Protein AF-A0A7W1IYV8-F1 (afdb_monomer_lite)

Structure (mmCIF, N/CA/C/O backbone):
data_AF-A0A7W1IYV8-F1
#
_entry.id   AF-A0A7W1IYV8-F1
#
loop_
_atom_site.group_PDB
_atom_site.id
_atom_site.type_symbol
_atom_site.label_atom_id
_atom_site.label_alt_id
_atom_site.label_comp_id
_atom_site.label_asym_id
_atom_site.label_entity_id
_atom_site.label_seq_id
_atom_site.pdbx_PDB_ins_code
_atom_site.Cartn_x
_atom_site.Cartn_y
_atom_site.Cartn_z
_atom_site.occupancy
_atom_site.B_iso_or_equiv
_atom_site.auth_seq_id
_atom_site.auth_comp_id
_atom_site.auth_asym_id
_atom_site.auth_atom_id
_atom_site.pdbx_PDB_model_num
ATOM 1 N N . MET A 1 1 ? 14.422 70.870 -6.824 1.00 34.97 1 MET A N 1
ATOM 2 C CA . MET A 1 1 ? 13.169 70.764 -7.605 1.00 34.97 1 MET A CA 1
ATOM 3 C C . MET A 1 1 ? 13.379 69.702 -8.668 1.00 34.97 1 MET A C 1
ATOM 5 O O . MET A 1 1 ? 14.157 69.933 -9.579 1.00 34.97 1 MET A O 1
ATOM 9 N N . ILE A 1 2 ? 12.786 68.520 -8.496 1.00 43.59 2 ILE A N 1
ATOM 10 C CA . ILE A 1 2 ? 12.921 67.397 -9.433 1.00 43.59 2 ILE A CA 1
ATOM 11 C C . ILE A 1 2 ? 11.630 67.345 -10.253 1.00 43.59 2 ILE A C 1
ATOM 13 O O . ILE A 1 2 ? 10.562 67.095 -9.702 1.00 43.59 2 ILE A O 1
ATOM 17 N N . GLN A 1 3 ? 11.729 67.640 -11.549 1.00 40.22 3 GLN A N 1
ATOM 18 C CA . GLN A 1 3 ? 10.660 67.436 -12.525 1.00 40.22 3 GLN A CA 1
ATOM 19 C C . GLN A 1 3 ? 10.792 66.015 -13.085 1.00 40.22 3 GLN A C 1
ATOM 21 O O . GLN A 1 3 ? 11.802 65.690 -13.703 1.00 40.22 3 GLN A O 1
ATOM 26 N N . LEU A 1 4 ? 9.787 65.171 -12.844 1.00 44.91 4 LEU A N 1
ATOM 27 C CA . LEU A 1 4 ? 9.633 63.863 -13.484 1.00 44.91 4 LEU A CA 1
ATOM 28 C C . LEU A 1 4 ? 8.794 64.042 -14.755 1.00 44.91 4 LEU A C 1
ATOM 30 O O . LEU A 1 4 ? 7.628 64.430 -14.646 1.00 44.91 4 LEU A O 1
ATOM 34 N N . PRO A 1 5 ? 9.343 63.781 -15.950 1.00 52.81 5 PRO A N 1
ATOM 35 C CA . PRO A 1 5 ? 8.587 63.840 -17.184 1.00 52.81 5 PRO A CA 1
ATOM 36 C C . PRO A 1 5 ? 8.095 62.436 -17.589 1.00 52.81 5 PRO A C 1
ATOM 38 O O . PRO A 1 5 ? 8.642 61.421 -17.162 1.00 52.81 5 PRO A O 1
ATOM 41 N N . TRP A 1 6 ? 7.088 62.411 -18.467 1.00 45.47 6 TRP A N 1
ATOM 42 C CA . TRP A 1 6 ? 6.641 61.256 -19.269 1.00 45.47 6 TRP A CA 1
ATOM 43 C C . TRP A 1 6 ? 5.595 60.305 -18.650 1.00 45.47 6 TRP A C 1
ATOM 45 O O . TRP A 1 6 ? 5.771 59.093 -18.587 1.00 45.47 6 TRP A O 1
ATOM 55 N N . TRP A 1 7 ? 4.409 60.845 -18.345 1.00 47.50 7 TRP A N 1
ATOM 56 C CA . TRP A 1 7 ? 3.139 60.107 -18.452 1.00 47.50 7 TRP A CA 1
ATOM 57 C C . TRP A 1 7 ? 2.668 60.099 -19.918 1.00 47.50 7 TRP A C 1
ATOM 59 O O . TRP A 1 7 ? 1.746 60.814 -20.297 1.00 47.50 7 TRP A O 1
ATOM 69 N N . HIS A 1 8 ? 3.300 59.297 -20.773 1.00 47.62 8 HIS A N 1
ATOM 70 C CA . HIS A 1 8 ? 2.772 59.006 -22.109 1.00 47.62 8 HIS A CA 1
ATOM 71 C C . HIS A 1 8 ? 3.002 57.537 -22.441 1.00 47.62 8 HIS A C 1
ATOM 73 O O . HIS A 1 8 ? 4.055 57.149 -22.933 1.00 47.62 8 HIS A O 1
ATOM 79 N N . GLY A 1 9 ? 1.997 56.709 -22.154 1.00 45.91 9 GLY A N 1
ATOM 80 C CA . GLY A 1 9 ? 2.083 55.285 -22.462 1.00 45.91 9 GLY A CA 1
ATOM 81 C C . GLY A 1 9 ? 0.843 54.444 -22.182 1.00 45.91 9 GLY A C 1
ATOM 82 O O . GLY A 1 9 ? 0.958 53.230 -22.192 1.00 45.91 9 GLY A O 1
ATOM 83 N N . ILE A 1 10 ? -0.345 55.021 -21.960 1.00 46.06 10 ILE A N 1
ATOM 84 C CA . ILE A 1 10 ? -1.597 54.238 -21.915 1.00 46.06 10 ILE A CA 1
ATOM 85 C C . ILE A 1 10 ? -2.344 54.455 -23.232 1.00 46.06 10 ILE A C 1
ATOM 87 O O . ILE A 1 10 ? -3.447 54.989 -23.294 1.00 46.06 10 ILE A O 1
ATOM 91 N N . SER A 1 11 ? -1.683 54.095 -24.330 1.00 42.84 11 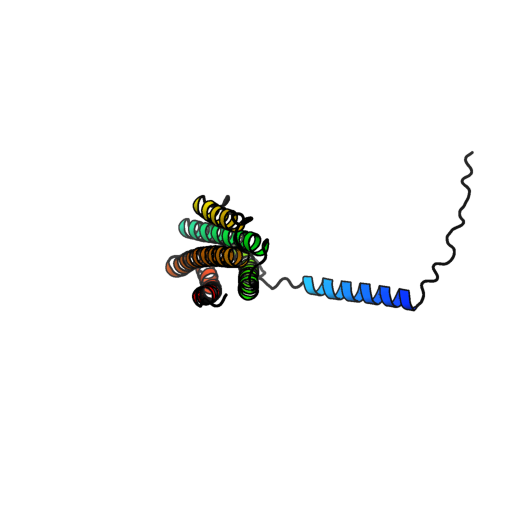SER A N 1
ATOM 92 C CA . SER A 1 11 ? -2.296 54.066 -25.653 1.00 42.84 11 SER A CA 1
ATOM 93 C C . SER A 1 11 ? -2.631 52.625 -26.018 1.00 42.84 11 SER A C 1
ATOM 95 O O . SER A 1 11 ? -1.786 51.872 -26.480 1.00 42.84 11 SER A O 1
ATOM 97 N N . ARG A 1 12 ? -3.917 52.298 -25.859 1.00 50.25 12 ARG A N 1
ATOM 98 C CA . ARG A 1 12 ? -4.666 51.354 -26.703 1.00 50.25 12 ARG A CA 1
ATOM 99 C C . ARG A 1 12 ? -4.159 49.907 -26.722 1.00 50.25 12 ARG A C 1
ATOM 101 O O . ARG A 1 12 ? -3.767 49.387 -27.763 1.00 50.25 12 ARG A O 1
ATOM 108 N N . LEU A 1 13 ? -4.392 49.190 -25.626 1.00 45.31 13 LEU A N 1
ATOM 109 C CA . LEU A 1 13 ? -4.706 47.762 -25.718 1.00 45.31 13 LEU A CA 1
ATOM 110 C C . LEU A 1 13 ? -6.078 47.619 -26.401 1.00 45.31 13 LEU A C 1
ATOM 112 O O . LEU A 1 13 ? -7.118 47.549 -25.751 1.00 45.31 13 LEU A O 1
ATOM 116 N N . ARG A 1 14 ? -6.098 47.617 -27.741 1.00 53.56 14 ARG A N 1
ATOM 117 C CA . ARG A 1 14 ? -7.225 47.065 -28.507 1.00 53.56 14 ARG A CA 1
ATOM 118 C C . ARG A 1 14 ? -7.176 45.552 -28.335 1.00 53.56 14 ARG A C 1
ATOM 120 O O . ARG A 1 14 ? -6.701 44.836 -29.210 1.00 53.56 14 ARG A O 1
ATOM 127 N N . VAL A 1 15 ? -7.636 45.076 -27.183 1.00 49.50 15 VAL A N 1
ATOM 128 C CA . VAL A 1 15 ? -7.936 43.658 -27.016 1.00 49.50 15 VAL A CA 1
ATOM 129 C C . VAL A 1 15 ? -9.070 43.368 -27.989 1.00 49.50 15 VAL A C 1
ATOM 131 O O . VAL A 1 15 ? -10.163 43.923 -27.877 1.00 49.50 15 VAL A O 1
ATOM 134 N N . SER A 1 16 ? -8.778 42.574 -29.016 1.00 61.50 16 SER A N 1
ATOM 135 C CA . SER A 1 16 ? -9.797 42.127 -29.961 1.00 61.50 16 SER A CA 1
ATOM 136 C C . SER A 1 16 ? -10.905 41.424 -29.176 1.00 61.50 16 SER A C 1
ATOM 138 O O . SER A 1 16 ? -10.606 40.654 -28.264 1.00 61.50 16 SER A O 1
ATOM 140 N N . LEU A 1 17 ? -12.176 41.642 -29.529 1.00 61.97 17 LEU A N 1
ATOM 141 C CA . LEU A 1 17 ? -13.316 40.986 -28.869 1.00 61.97 17 LEU A CA 1
ATOM 142 C C . LEU A 1 17 ? -13.122 39.455 -28.798 1.00 61.97 17 LEU A C 1
ATOM 144 O O . LEU A 1 17 ? -13.501 38.812 -27.824 1.00 61.97 17 LEU A O 1
ATOM 148 N N . ARG A 1 18 ? -12.432 38.889 -29.801 1.00 63.09 18 ARG A N 1
ATOM 149 C CA . ARG A 1 18 ? -11.999 37.485 -29.829 1.00 63.09 18 ARG A CA 1
ATOM 150 C C . ARG A 1 18 ? -10.989 37.143 -28.731 1.00 63.09 18 ARG A C 1
ATOM 152 O O . ARG A 1 18 ? -11.138 36.112 -28.096 1.00 63.09 18 ARG A O 1
ATOM 159 N N . GLN A 1 19 ? -9.981 37.978 -28.491 1.00 66.56 19 GLN A N 1
ATOM 160 C CA . GLN A 1 19 ? -8.980 37.755 -27.436 1.00 66.56 19 GLN A CA 1
ATOM 161 C C . GLN A 1 19 ? -9.596 37.862 -26.036 1.00 66.56 19 GLN A C 1
ATOM 163 O O . GLN A 1 19 ? -9.242 37.082 -25.157 1.00 66.56 19 GLN A O 1
ATOM 168 N N . PHE A 1 20 ? -10.561 38.767 -25.845 1.00 67.62 20 PHE A N 1
ATOM 169 C CA . PHE A 1 20 ? -11.305 38.869 -24.589 1.00 67.62 20 PHE A CA 1
ATOM 170 C C . PHE A 1 20 ? -12.199 37.639 -24.361 1.00 67.62 20 PHE A C 1
ATOM 172 O O . PHE A 1 20 ? -12.227 37.092 -23.263 1.00 67.62 20 PHE A O 1
ATOM 179 N N . ALA A 1 21 ? -12.857 37.141 -25.415 1.00 70.38 21 ALA A N 1
ATOM 180 C CA . ALA A 1 21 ? -13.645 35.908 -25.357 1.00 70.38 21 ALA A CA 1
ATOM 181 C C . ALA A 1 21 ? -12.784 34.667 -25.057 1.00 70.38 21 ALA A C 1
ATOM 183 O O . ALA A 1 21 ? -13.190 33.822 -24.263 1.00 70.38 21 ALA A O 1
ATOM 184 N N . TRP A 1 22 ? -11.580 34.574 -25.633 1.00 71.69 22 TRP A N 1
ATOM 185 C CA . TRP A 1 22 ? -10.628 33.503 -25.317 1.00 71.69 22 TRP A CA 1
ATOM 186 C C . TRP A 1 22 ? -10.156 33.553 -23.861 1.00 71.69 22 TRP A C 1
ATOM 188 O O . TRP A 1 22 ? -10.105 32.514 -23.208 1.00 71.69 22 TRP A O 1
ATOM 198 N N . LEU A 1 23 ? -9.877 34.746 -23.326 1.00 71.12 23 LEU A N 1
ATOM 199 C CA . LEU A 1 23 ? -9.529 34.930 -21.913 1.00 71.12 23 LEU A CA 1
ATOM 200 C C . LEU A 1 23 ? -10.680 34.535 -20.981 1.00 71.12 23 LEU A C 1
ATOM 202 O O . LEU A 1 23 ? -10.453 33.820 -20.009 1.00 71.12 23 LEU A O 1
ATOM 206 N N . LEU A 1 24 ? -11.917 34.930 -21.295 1.00 70.56 24 LEU A N 1
ATOM 207 C CA . LEU A 1 24 ? -13.091 34.549 -20.507 1.00 70.56 24 LEU A CA 1
ATOM 208 C C . LEU A 1 24 ? -13.372 33.042 -20.563 1.00 70.56 24 LEU A C 1
ATOM 210 O O . LEU A 1 24 ? -13.693 32.459 -19.531 1.00 70.56 24 LEU A O 1
ATOM 214 N N . MET A 1 25 ? -13.206 32.393 -21.721 1.00 68.25 25 MET A N 1
ATOM 215 C CA . MET A 1 25 ? -13.314 30.933 -21.813 1.00 68.25 25 MET A CA 1
ATOM 216 C C . MET A 1 25 ? -12.209 30.227 -21.024 1.00 68.25 25 MET A C 1
ATOM 218 O O . MET A 1 25 ? -12.502 29.272 -20.312 1.00 68.25 25 MET A O 1
ATOM 222 N N . ALA A 1 26 ? -10.962 30.703 -21.086 1.00 68.12 26 ALA A N 1
ATOM 223 C CA . ALA A 1 26 ? -9.858 30.117 -20.327 1.00 68.12 26 ALA A CA 1
ATOM 224 C C . ALA A 1 26 ? -10.069 30.249 -18.808 1.00 68.12 26 ALA A C 1
ATOM 226 O O . ALA A 1 26 ? -9.872 29.282 -18.074 1.00 68.12 26 ALA A O 1
ATOM 227 N N . VAL A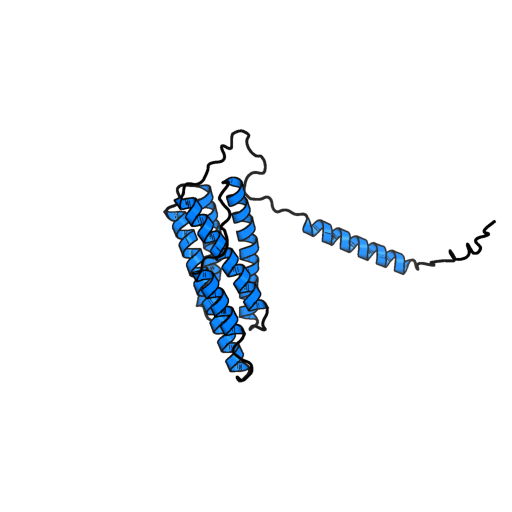 1 27 ? -10.535 31.412 -18.337 1.00 70.38 27 VAL A N 1
ATOM 228 C CA . VAL A 1 27 ? -10.887 31.622 -16.924 1.00 70.38 27 VAL A CA 1
ATOM 229 C C . VAL A 1 27 ? -12.103 30.779 -16.534 1.00 70.38 27 VAL A C 1
ATOM 231 O O . VAL A 1 27 ? -12.091 30.165 -15.473 1.00 70.38 27 VAL A O 1
ATOM 234 N N . GLY A 1 28 ? -13.117 30.670 -17.397 1.00 63.19 28 GLY A N 1
ATOM 235 C CA . GLY A 1 28 ? -14.285 29.816 -17.165 1.00 63.19 28 GLY A CA 1
ATOM 236 C C . GLY A 1 28 ? -13.916 28.337 -17.022 1.00 63.19 28 GLY A C 1
ATOM 237 O O . GLY A 1 28 ? -14.344 27.686 -16.074 1.00 63.19 28 GLY A O 1
ATOM 238 N N . VAL A 1 29 ? -13.048 27.822 -17.898 1.00 61.97 29 VAL A N 1
ATOM 239 C CA . VAL A 1 29 ? -12.533 26.447 -17.811 1.00 61.97 29 VAL A CA 1
ATOM 240 C C . VAL A 1 29 ? -11.673 26.261 -16.559 1.00 61.97 29 VAL A C 1
ATOM 242 O O . VAL A 1 29 ? -11.831 25.259 -15.870 1.00 61.97 29 VAL A O 1
ATOM 245 N N . ALA A 1 30 ? -10.825 27.229 -16.200 1.00 60.09 30 ALA A N 1
ATOM 246 C CA . ALA A 1 30 ? -10.033 27.165 -14.970 1.00 60.09 30 ALA A CA 1
ATOM 247 C C . ALA A 1 30 ? -10.912 27.151 -13.706 1.00 60.09 30 ALA A C 1
ATOM 249 O O . ALA A 1 30 ? -10.643 26.386 -12.782 1.00 60.09 30 ALA A O 1
ATOM 250 N N . VAL A 1 31 ? -11.996 27.935 -13.678 1.00 59.28 31 VAL A N 1
ATOM 251 C CA . VAL A 1 31 ? -12.975 27.937 -12.579 1.00 59.28 31 VAL A CA 1
ATOM 252 C C . VAL A 1 31 ? -13.727 26.604 -12.520 1.00 59.28 31 VAL A C 1
ATOM 254 O O . VAL A 1 31 ? -13.855 26.034 -11.439 1.00 59.28 31 VAL A O 1
ATOM 257 N N . CYS A 1 32 ? -14.138 26.042 -13.661 1.00 56.56 32 CYS A N 1
ATOM 258 C CA . CYS A 1 32 ? -14.761 24.716 -13.706 1.00 56.56 32 CYS A CA 1
ATOM 259 C C . CYS A 1 32 ? -13.806 23.592 -13.265 1.00 56.56 32 CYS A C 1
ATOM 261 O O . CYS A 1 32 ? -14.237 22.661 -12.587 1.00 56.56 32 CYS A O 1
ATOM 263 N N . LEU A 1 33 ? -12.512 23.688 -13.587 1.00 53.69 33 LEU A N 1
ATOM 264 C CA . LEU A 1 33 ? -11.496 22.728 -13.143 1.00 53.69 33 LEU A CA 1
ATOM 265 C C . LEU A 1 33 ? -11.189 22.865 -11.641 1.00 53.69 33 LEU A C 1
ATOM 267 O O . LEU A 1 33 ? -11.035 21.857 -10.957 1.00 53.69 33 LEU A O 1
ATOM 271 N N . LEU A 1 34 ? -11.186 24.084 -11.092 1.00 51.97 34 LEU A N 1
ATOM 272 C CA . LEU A 1 34 ? -10.998 24.322 -9.654 1.00 51.97 34 LEU A CA 1
ATOM 273 C C . LEU A 1 34 ? -12.203 23.867 -8.818 1.00 51.97 34 LEU A C 1
ATOM 275 O O . LEU A 1 34 ? -12.018 23.312 -7.735 1.00 51.97 34 LEU A O 1
ATOM 279 N N . SER A 1 35 ? -13.433 24.017 -9.324 1.00 49.81 35 SER A N 1
ATOM 280 C CA . SER A 1 35 ? -14.637 23.487 -8.663 1.00 49.81 35 SER A CA 1
ATOM 281 C C . SER A 1 35 ? -14.717 21.951 -8.676 1.00 49.81 35 SER A C 1
ATOM 283 O O . SER A 1 35 ? -15.408 21.373 -7.838 1.00 49.81 35 SER A O 1
ATOM 285 N N . GLY A 1 36 ? -13.977 21.277 -9.567 1.00 41.12 36 GLY A N 1
ATOM 286 C CA . GLY A 1 36 ? -13.833 19.815 -9.596 1.00 41.12 36 GLY A CA 1
ATOM 287 C C . GLY A 1 36 ? -12.859 19.246 -8.554 1.00 41.12 36 GLY A C 1
ATOM 288 O O . GLY A 1 36 ? -12.996 18.090 -8.163 1.00 41.12 36 GLY A O 1
ATOM 289 N N . CYS A 1 37 ? -11.930 20.057 -8.035 1.00 49.62 37 CYS A N 1
ATOM 290 C CA . CYS A 1 37 ? -10.941 19.640 -7.027 1.00 49.62 37 CYS A CA 1
ATOM 291 C C . CYS A 1 37 ? -11.419 19.809 -5.569 1.00 49.62 37 CYS A C 1
ATOM 293 O O . CYS A 1 37 ? -10.686 19.486 -4.636 1.00 49.62 37 CYS A O 1
ATOM 295 N N . GLY A 1 38 ? -12.637 20.319 -5.354 1.00 38.84 38 GLY A N 1
ATOM 296 C CA . GLY A 1 38 ? -13.165 20.658 -4.027 1.00 38.84 38 GLY A CA 1
ATOM 297 C C . GLY A 1 38 ? -14.082 19.616 -3.383 1.00 38.84 38 GLY A C 1
ATOM 298 O O . GLY A 1 38 ? -14.476 19.795 -2.231 1.00 38.84 38 GLY A O 1
ATOM 299 N N . ARG A 1 39 ? -14.436 18.521 -4.072 1.00 41.31 39 ARG A N 1
ATOM 300 C CA . ARG A 1 39 ? -15.177 17.424 -3.433 1.00 41.31 39 ARG A CA 1
ATOM 301 C C . ARG A 1 39 ? -14.216 16.621 -2.561 1.00 41.31 39 ARG A C 1
ATOM 303 O O . ARG A 1 39 ? -13.697 15.582 -2.959 1.00 41.31 39 ARG A O 1
ATOM 310 N N . ARG A 1 40 ? -14.007 17.095 -1.328 1.00 44.38 40 ARG A N 1
ATOM 311 C CA . ARG A 1 40 ? -13.695 16.192 -0.219 1.00 44.38 40 ARG A CA 1
ATOM 312 C C . ARG A 1 40 ? -14.818 15.163 -0.199 1.00 44.38 40 ARG A C 1
ATOM 314 O O . ARG A 1 40 ? -15.957 15.488 0.121 1.00 44.38 40 ARG A O 1
ATOM 321 N N . HIS A 1 41 ? -14.518 13.949 -0.646 1.00 43.97 41 HIS A N 1
ATOM 322 C CA . HIS A 1 41 ? -15.377 12.815 -0.356 1.00 43.97 41 HIS A CA 1
ATOM 323 C C . HIS A 1 41 ? -15.530 12.772 1.158 1.00 43.97 41 HIS A C 1
ATOM 325 O O . HIS A 1 41 ? -14.518 12.746 1.860 1.00 43.97 41 HIS A O 1
ATOM 331 N N . ALA A 1 42 ? -16.777 12.841 1.625 1.00 39.53 42 ALA A N 1
ATOM 332 C CA . ALA A 1 42 ? -17.101 12.656 3.025 1.00 39.53 42 ALA A CA 1
ATOM 333 C C . ALA A 1 42 ? -16.373 11.396 3.491 1.00 39.53 42 ALA A C 1
ATOM 335 O O . ALA A 1 42 ? -16.548 10.316 2.914 1.00 39.53 42 ALA A O 1
ATOM 336 N N . THR A 1 43 ? -15.486 11.554 4.467 1.00 47.16 43 THR A N 1
ATOM 337 C CA . THR A 1 43 ? -14.921 10.402 5.152 1.00 47.16 43 THR A CA 1
ATOM 338 C C . THR A 1 43 ? -16.098 9.578 5.676 1.00 47.16 43 THR A C 1
ATOM 340 O O . THR A 1 43 ? -17.057 10.164 6.174 1.00 47.16 43 THR A O 1
ATOM 343 N N . PRO A 1 44 ? -16.078 8.238 5.587 1.00 53.69 44 PRO A N 1
ATOM 344 C CA . PRO A 1 44 ? -17.190 7.415 6.072 1.00 53.69 44 PRO A CA 1
ATOM 345 C C . PRO A 1 44 ? -17.362 7.480 7.602 1.00 53.69 44 PRO A C 1
ATOM 347 O O . PRO A 1 44 ? -18.289 6.887 8.146 1.00 53.69 44 PRO A O 1
ATOM 350 N N . PHE A 1 45 ? -16.466 8.186 8.293 1.00 52.34 45 PHE A N 1
ATOM 351 C CA . PHE A 1 45 ? -16.544 8.514 9.708 1.00 52.34 45 PHE A CA 1
ATOM 352 C C . PHE A 1 45 ? -17.343 9.816 9.873 1.00 52.34 45 PHE A C 1
ATOM 354 O O . PHE A 1 45 ? -17.068 10.796 9.180 1.00 52.34 45 PHE A O 1
ATOM 361 N N . ALA A 1 46 ? -18.353 9.807 10.747 1.00 45.34 46 ALA A N 1
ATOM 362 C CA . ALA A 1 46 ? -19.309 10.903 10.912 1.00 45.34 46 ALA A CA 1
ATOM 363 C C . ALA A 1 46 ? -18.625 12.266 11.169 1.00 45.34 46 ALA A C 1
ATOM 365 O O . ALA A 1 46 ? -17.761 12.384 12.031 1.00 45.34 46 ALA A O 1
ATOM 366 N N . GLU A 1 47 ? -19.054 13.303 10.439 1.00 49.69 47 GLU A N 1
ATOM 367 C CA . GLU A 1 47 ? -18.493 14.671 10.454 1.00 49.69 47 GLU A CA 1
ATOM 368 C C . GLU A 1 47 ? -18.832 15.503 11.709 1.00 49.69 47 GLU A C 1
ATOM 370 O O . GLU A 1 47 ? -18.396 16.646 11.831 1.00 49.69 47 GLU A O 1
ATOM 375 N N . GLN A 1 48 ? -19.580 14.955 12.666 1.00 40.19 48 GLN A N 1
ATOM 376 C CA . GLN A 1 48 ? -19.799 15.595 13.961 1.00 40.19 48 GLN A CA 1
ATOM 377 C C . GLN A 1 48 ? -19.076 14.793 15.042 1.00 40.19 48 GLN A C 1
ATOM 379 O O . GLN A 1 48 ? -19.468 13.649 15.290 1.00 40.19 48 GLN A O 1
ATOM 384 N N . PRO A 1 49 ? -18.055 15.359 15.718 1.00 42.88 49 PRO A N 1
ATOM 385 C CA . PRO A 1 49 ? -17.574 14.768 16.950 1.00 42.88 49 PRO A CA 1
ATOM 386 C C . PRO A 1 49 ? -18.726 14.863 17.951 1.00 42.88 49 PRO A C 1
ATOM 388 O O . PRO A 1 49 ? -19.029 15.936 18.472 1.00 42.88 49 PRO A O 1
ATOM 391 N N . SER A 1 50 ? -19.424 13.745 18.160 1.00 40.28 50 SER A N 1
ATOM 392 C CA . SER A 1 50 ? -20.327 13.598 19.294 1.00 40.28 50 SER A CA 1
ATOM 393 C C . SER A 1 50 ? -19.562 14.027 20.552 1.00 40.28 50 SER A C 1
ATOM 395 O O . SER A 1 50 ? -18.440 13.549 20.745 1.00 40.28 50 SER A O 1
ATOM 397 N N . PRO A 1 51 ? -20.113 14.910 21.404 1.00 44.09 51 PRO A N 1
ATOM 398 C CA . PRO A 1 51 ? -19.451 15.345 22.636 1.00 44.09 51 PRO A CA 1
ATOM 399 C C . PRO A 1 51 ? -19.177 14.193 23.625 1.00 44.09 51 PRO A C 1
ATOM 401 O O . PRO A 1 51 ? -18.456 14.398 24.594 1.00 44.09 51 PRO A O 1
ATOM 404 N N . ASP A 1 52 ? -19.685 12.988 23.335 1.00 44.00 52 ASP A N 1
ATOM 405 C CA . ASP A 1 52 ? -19.444 11.729 24.052 1.00 44.00 52 ASP A CA 1
ATOM 406 C C . ASP A 1 52 ? -18.431 10.782 23.371 1.00 44.00 52 ASP A C 1
ATOM 408 O O . ASP A 1 52 ? -18.282 9.631 23.786 1.00 44.00 52 ASP A O 1
ATOM 412 N N . LEU A 1 53 ? -17.705 11.218 22.331 1.00 46.31 53 LEU A N 1
ATOM 413 C CA . LEU A 1 53 ? -16.557 10.466 21.809 1.00 46.31 53 LEU A CA 1
ATOM 414 C C . LEU A 1 53 ? -15.416 10.533 22.829 1.00 46.31 53 LEU A C 1
ATOM 416 O O . LEU A 1 53 ? -14.469 11.308 22.699 1.00 46.31 53 LEU A O 1
ATOM 420 N N . ALA A 1 54 ? -15.497 9.678 23.846 1.00 47.41 54 ALA A N 1
ATOM 421 C CA . ALA A 1 54 ? -14.313 9.194 24.523 1.00 47.41 54 ALA A CA 1
ATOM 422 C C . ALA A 1 54 ? -13.370 8.693 23.424 1.00 47.41 54 ALA A C 1
ATOM 424 O O . ALA A 1 54 ? -13.661 7.701 22.753 1.00 47.41 54 ALA A O 1
ATOM 425 N N . VAL A 1 55 ? -12.286 9.433 23.186 1.00 53.59 55 VAL A N 1
ATOM 426 C CA . VAL A 1 55 ? -11.171 8.993 22.349 1.00 53.59 55 VAL A CA 1
ATOM 427 C C . VAL A 1 55 ? -10.720 7.668 22.945 1.00 53.59 55 VAL A C 1
ATOM 429 O O . VAL A 1 55 ? -10.071 7.626 23.989 1.00 53.59 55 VAL A O 1
ATOM 432 N N . THR A 1 56 ? -11.168 6.573 22.339 1.00 58.66 56 THR A N 1
ATOM 433 C CA . THR A 1 56 ? -10.816 5.229 22.773 1.00 58.66 56 THR A CA 1
ATOM 434 C C . THR A 1 56 ? -9.408 5.002 22.270 1.00 58.66 56 THR A C 1
ATOM 436 O O . THR A 1 56 ? -9.168 4.827 21.078 1.00 58.66 56 THR A O 1
ATOM 439 N N . THR A 1 57 ? -8.452 5.117 23.185 1.00 69.81 57 THR A N 1
ATOM 440 C CA . THR A 1 57 ? -7.068 4.760 22.905 1.00 69.81 57 THR A CA 1
ATOM 441 C C . THR A 1 57 ? -7.024 3.286 22.534 1.00 69.81 57 THR A C 1
ATOM 443 O O . THR A 1 57 ? -7.531 2.452 23.288 1.00 69.81 57 THR A O 1
ATOM 446 N N . LEU A 1 58 ? -6.425 2.981 21.386 1.00 81.19 58 LEU A N 1
ATOM 447 C CA . LEU A 1 58 ? -6.171 1.606 20.964 1.00 81.19 58 LEU A CA 1
ATOM 448 C C . LEU A 1 58 ? -5.351 0.863 22.017 1.00 81.19 58 LEU A C 1
ATOM 450 O O . LEU A 1 58 ? -4.494 1.448 22.688 1.00 81.19 58 LEU A O 1
ATOM 454 N N . ASP A 1 59 ? -5.581 -0.443 22.123 1.00 87.06 59 ASP A N 1
ATOM 455 C CA . ASP A 1 59 ? -4.682 -1.298 22.881 1.00 87.06 59 ASP A CA 1
ATOM 456 C C . ASP A 1 59 ? -3.323 -1.446 22.166 1.00 87.06 59 ASP A C 1
ATOM 458 O O . ASP A 1 59 ? -3.145 -1.093 20.996 1.00 87.06 59 ASP A O 1
ATOM 462 N N . ALA A 1 60 ? -2.319 -1.954 22.882 1.00 84.75 60 ALA A N 1
ATOM 463 C CA . ALA A 1 60 ? -0.963 -2.070 22.349 1.00 84.75 60 ALA A CA 1
ATOM 464 C C . ALA A 1 60 ? -0.868 -2.974 21.099 1.00 84.75 60 ALA A C 1
ATOM 466 O O . ALA A 1 60 ? 0.003 -2.764 20.247 1.00 84.75 60 ALA A O 1
ATOM 467 N N . GLN A 1 61 ? -1.748 -3.971 20.974 1.00 87.75 61 GLN A N 1
ATOM 468 C CA . GLN A 1 61 ? -1.760 -4.899 19.844 1.00 87.75 61 GLN A CA 1
ATOM 469 C C . GLN A 1 61 ? -2.332 -4.226 18.592 1.00 87.75 61 GLN A C 1
ATOM 471 O O . GLN A 1 61 ? -1.743 -4.325 17.511 1.00 87.75 61 GLN A O 1
ATOM 476 N N . ASP A 1 62 ? -3.425 -3.485 18.742 1.00 88.19 62 ASP A N 1
ATOM 477 C CA . ASP A 1 62 ? -4.039 -2.709 17.671 1.00 88.19 62 ASP A CA 1
ATOM 478 C C . ASP A 1 62 ? -3.112 -1.583 17.205 1.00 88.19 62 ASP A C 1
ATOM 480 O O . ASP A 1 62 ? -2.932 -1.395 16.000 1.00 88.19 62 ASP A O 1
ATOM 484 N N . ILE A 1 63 ? -2.417 -0.908 18.130 1.00 88.25 63 ILE A N 1
ATOM 485 C CA . ILE A 1 63 ? -1.369 0.070 17.792 1.00 88.25 63 ILE A CA 1
ATOM 486 C C . ILE A 1 63 ? -0.278 -0.578 16.934 1.00 88.25 63 ILE A C 1
ATOM 488 O O . ILE A 1 63 ? 0.090 -0.038 15.892 1.00 88.25 63 ILE A O 1
ATOM 492 N N . THR A 1 64 ? 0.225 -1.746 17.341 1.00 88.44 64 THR A N 1
ATOM 493 C CA . THR A 1 64 ? 1.280 -2.463 16.605 1.00 88.44 64 THR A CA 1
ATOM 494 C C . THR A 1 64 ? 0.811 -2.871 15.208 1.00 88.44 64 THR A C 1
ATOM 496 O O . THR A 1 64 ? 1.554 -2.749 14.227 1.00 88.44 64 THR A O 1
ATOM 499 N N . THR A 1 65 ? -0.439 -3.318 15.098 1.00 90.12 65 THR A N 1
ATOM 500 C CA . THR A 1 65 ? -1.052 -3.715 13.829 1.00 90.12 65 THR A CA 1
ATOM 501 C C . THR A 1 65 ? -1.199 -2.518 12.894 1.00 90.12 65 THR A C 1
ATOM 503 O O . THR A 1 65 ? -0.754 -2.572 11.747 1.00 90.12 65 THR A O 1
ATOM 506 N N . ILE A 1 66 ? -1.751 -1.407 13.386 1.00 90.75 66 ILE A N 1
ATOM 507 C CA . ILE A 1 66 ? -1.906 -0.171 12.613 1.00 90.75 66 ILE A CA 1
ATOM 508 C C . ILE A 1 66 ? -0.547 0.399 12.204 1.00 90.75 66 ILE A C 1
ATOM 510 O O . ILE A 1 66 ? -0.369 0.737 11.035 1.00 90.75 66 ILE A O 1
ATOM 514 N N . ALA A 1 67 ? 0.438 0.426 13.104 1.00 90.12 67 ALA A N 1
ATOM 515 C CA . ALA A 1 67 ? 1.797 0.853 12.782 1.00 90.12 67 ALA A CA 1
ATOM 516 C C . ALA A 1 67 ? 2.410 0.001 11.657 1.00 90.12 67 ALA A C 1
ATOM 518 O O . ALA A 1 67 ? 2.961 0.547 10.701 1.00 90.12 67 ALA A O 1
ATOM 519 N N . SER A 1 68 ? 2.241 -1.323 11.712 1.00 91.12 68 SER A N 1
ATOM 520 C CA . SER A 1 68 ? 2.722 -2.235 10.664 1.00 91.12 68 SER A CA 1
ATOM 521 C C . SER A 1 68 ? 2.044 -1.960 9.318 1.00 91.12 68 SER A C 1
ATOM 523 O O . SER A 1 68 ? 2.709 -1.900 8.282 1.00 91.12 68 SER A O 1
ATOM 525 N N . VAL A 1 69 ? 0.727 -1.720 9.318 1.00 92.88 69 VAL A N 1
ATOM 526 C CA . VAL A 1 69 ? -0.021 -1.358 8.105 1.00 92.88 69 VAL A CA 1
ATOM 527 C C . VAL A 1 69 ? 0.456 -0.020 7.533 1.00 92.88 69 VAL A C 1
ATOM 529 O O . VAL A 1 69 ? 0.673 0.056 6.324 1.00 92.88 69 VAL A O 1
ATOM 532 N N . ILE A 1 70 ? 0.669 1.007 8.367 1.00 91.62 70 ILE A N 1
ATOM 533 C CA . ILE A 1 70 ? 1.212 2.314 7.946 1.00 91.62 70 ILE A CA 1
ATOM 534 C C . ILE A 1 70 ? 2.554 2.121 7.236 1.00 91.62 70 ILE A C 1
ATOM 536 O O . ILE A 1 70 ? 2.748 2.600 6.117 1.00 91.62 70 ILE A O 1
ATOM 540 N N . GLN A 1 71 ? 3.469 1.385 7.863 1.00 92.38 71 GLN A N 1
ATOM 541 C CA . GLN A 1 71 ? 4.804 1.163 7.322 1.00 92.38 71 GLN A CA 1
ATOM 542 C C . GLN A 1 71 ? 4.783 0.402 5.987 1.00 92.38 71 GLN A C 1
ATOM 544 O O . GLN A 1 71 ? 5.491 0.764 5.042 1.00 92.38 71 GLN A O 1
ATOM 549 N N . ILE A 1 72 ? 3.938 -0.626 5.859 1.00 94.25 72 ILE A N 1
ATOM 550 C CA . ILE A 1 72 ? 3.815 -1.376 4.603 1.00 94.25 72 ILE A CA 1
ATOM 551 C C . ILE A 1 72 ? 3.172 -0.520 3.511 1.00 94.25 72 ILE A C 1
ATOM 553 O O . ILE A 1 72 ? 3.628 -0.569 2.371 1.00 94.25 72 ILE A O 1
ATOM 557 N N . GLN A 1 73 ? 2.168 0.303 3.823 1.00 93.44 73 GLN A N 1
ATOM 558 C CA . GLN A 1 73 ? 1.597 1.230 2.840 1.00 93.44 73 GLN A CA 1
ATOM 559 C C . GLN A 1 73 ? 2.634 2.239 2.346 1.00 93.44 73 GLN A C 1
ATOM 561 O O . GLN A 1 73 ? 2.763 2.427 1.138 1.00 93.44 73 GLN A O 1
ATOM 566 N N . ALA A 1 74 ? 3.432 2.818 3.248 1.00 92.56 74 ALA A N 1
ATOM 567 C CA . ALA A 1 74 ? 4.540 3.696 2.875 1.00 92.56 74 ALA A CA 1
ATOM 568 C C . ALA A 1 74 ? 5.556 2.976 1.966 1.00 92.56 74 ALA A C 1
ATOM 570 O O . ALA A 1 74 ? 6.008 3.532 0.963 1.00 92.56 74 ALA A O 1
ATOM 571 N N . THR A 1 75 ? 5.846 1.707 2.264 1.00 95.94 75 THR A N 1
ATOM 572 C CA . THR A 1 75 ? 6.717 0.852 1.445 1.00 95.94 75 THR A CA 1
ATOM 573 C C . THR A 1 75 ? 6.138 0.614 0.050 1.00 95.94 75 THR A C 1
ATOM 575 O O . THR A 1 75 ? 6.855 0.739 -0.940 1.00 95.94 75 THR A O 1
ATOM 578 N N . ILE A 1 76 ? 4.841 0.306 -0.060 1.00 96.88 76 ILE A N 1
ATOM 579 C CA . ILE A 1 76 ? 4.185 0.088 -1.356 1.00 96.88 76 ILE A CA 1
ATOM 580 C C . ILE A 1 76 ? 4.187 1.378 -2.175 1.00 96.88 76 ILE A C 1
ATOM 582 O O . ILE A 1 76 ? 4.573 1.337 -3.339 1.00 96.88 76 ILE A O 1
ATOM 586 N N . THR A 1 77 ? 3.821 2.512 -1.572 1.00 95.81 77 THR A N 1
ATOM 587 C CA . THR A 1 77 ? 3.824 3.823 -2.238 1.00 95.81 77 THR A CA 1
ATOM 588 C C . THR A 1 77 ? 5.204 4.149 -2.798 1.00 95.81 77 THR A C 1
ATOM 590 O O . THR A 1 77 ? 5.337 4.432 -3.988 1.00 95.81 77 THR A O 1
ATOM 593 N N . ARG A 1 78 ? 6.260 4.008 -1.985 1.00 96.56 78 ARG A N 1
ATOM 594 C CA . ARG A 1 78 ? 7.628 4.265 -2.449 1.00 96.56 78 ARG A CA 1
ATOM 595 C C . ARG A 1 78 ? 8.079 3.271 -3.522 1.00 96.56 78 ARG A C 1
ATOM 597 O O . ARG A 1 78 ? 8.806 3.642 -4.439 1.00 96.56 78 ARG A O 1
ATOM 604 N N . GLY A 1 79 ? 7.638 2.019 -3.437 1.00 97.56 79 GLY A N 1
ATOM 605 C CA . GLY A 1 79 ? 7.882 1.013 -4.467 1.00 97.56 79 GLY A CA 1
ATOM 606 C C . GLY A 1 79 ? 7.198 1.326 -5.799 1.00 97.56 79 GLY A C 1
ATOM 607 O O . GLY A 1 79 ? 7.816 1.147 -6.849 1.00 97.56 79 GLY A O 1
ATOM 608 N N . CYS A 1 80 ? 5.971 1.856 -5.774 1.00 97.62 80 CYS A N 1
ATOM 609 C CA . CYS A 1 80 ? 5.291 2.346 -6.974 1.00 97.62 80 CYS A CA 1
ATOM 610 C C . CYS A 1 80 ? 6.073 3.493 -7.622 1.00 97.62 80 CYS A C 1
ATOM 612 O O . CYS A 1 80 ? 6.311 3.463 -8.826 1.00 97.62 80 CYS A O 1
ATOM 614 N N . GLU A 1 81 ? 6.526 4.469 -6.829 1.00 96.88 81 GLU A N 1
ATOM 615 C CA . GLU A 1 81 ? 7.336 5.592 -7.321 1.00 96.88 81 GLU A CA 1
ATOM 616 C C . GLU A 1 81 ? 8.634 5.113 -7.986 1.00 96.88 81 GLU A C 1
ATOM 618 O O . GLU A 1 81 ? 8.966 5.557 -9.083 1.00 96.88 81 GLU A O 1
ATOM 623 N N . LEU A 1 82 ? 9.350 4.176 -7.351 1.00 95.56 82 LEU A N 1
ATOM 624 C CA . LEU A 1 82 ? 10.568 3.587 -7.915 1.00 95.56 82 LEU A CA 1
ATOM 625 C C . LEU A 1 82 ? 10.291 2.850 -9.229 1.00 95.56 82 LEU A C 1
ATOM 627 O O . LEU A 1 82 ? 11.054 2.993 -10.182 1.00 95.56 82 LEU A O 1
ATOM 631 N N . SER A 1 83 ? 9.201 2.085 -9.284 1.00 95.69 83 SER A N 1
ATOM 632 C CA . SER A 1 83 ? 8.826 1.301 -10.463 1.00 95.69 83 SER A CA 1
ATOM 633 C C . SER A 1 83 ? 8.441 2.204 -11.639 1.00 95.69 83 SER A C 1
ATOM 635 O O . SER A 1 83 ? 8.916 2.000 -12.752 1.00 95.69 83 SER A O 1
ATOM 637 N N . LEU A 1 84 ? 7.640 3.245 -11.390 1.00 94.75 84 LEU A N 1
ATOM 638 C CA . LEU A 1 84 ? 7.177 4.189 -12.416 1.00 94.75 84 LEU A CA 1
ATOM 639 C C . LEU A 1 84 ? 8.255 5.181 -12.873 1.00 94.75 84 LEU A C 1
ATOM 641 O O . LEU A 1 84 ? 8.087 5.827 -13.905 1.00 94.75 84 LEU A O 1
ATOM 645 N N . ALA A 1 85 ? 9.373 5.298 -12.150 1.00 91.19 85 ALA A N 1
ATOM 646 C CA . ALA A 1 85 ? 10.522 6.096 -12.578 1.00 91.19 85 ALA A CA 1
ATOM 647 C C . ALA A 1 85 ? 11.286 5.476 -13.766 1.00 91.19 85 ALA A C 1
ATOM 649 O O . ALA A 1 85 ? 12.235 6.079 -14.276 1.00 91.19 85 ALA A O 1
ATOM 650 N N . ARG A 1 86 ? 10.906 4.268 -14.202 1.00 85.44 86 ARG A N 1
ATOM 651 C CA . ARG A 1 86 ? 11.497 3.551 -15.334 1.00 85.44 86 ARG A CA 1
ATOM 652 C C . ARG A 1 86 ? 10.429 3.189 -16.372 1.00 85.44 86 ARG A C 1
ATOM 654 O O . ARG A 1 86 ? 9.258 3.052 -16.022 1.00 85.44 86 ARG A O 1
ATOM 661 N N . PRO A 1 87 ? 10.816 3.009 -17.647 1.00 87.38 87 PRO A N 1
ATOM 662 C CA . PRO A 1 87 ? 9.938 2.394 -18.634 1.00 87.38 87 PRO A CA 1
ATOM 663 C C . PRO A 1 87 ? 9.535 0.987 -18.178 1.00 87.38 87 PRO A C 1
ATOM 665 O O . PRO A 1 87 ? 10.390 0.191 -17.794 1.00 87.38 87 PRO A O 1
ATOM 668 N N . LEU A 1 88 ? 8.237 0.697 -18.225 1.00 89.06 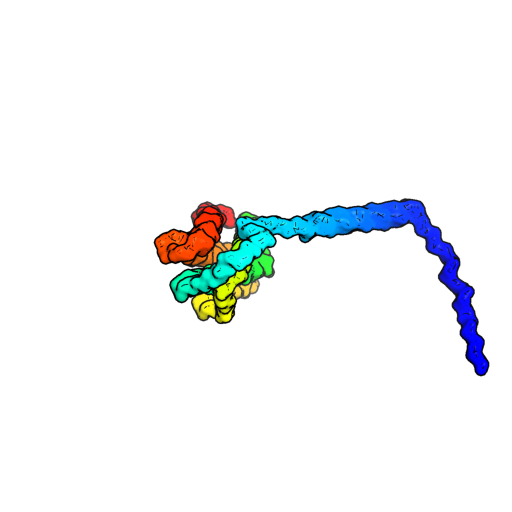88 LEU A N 1
ATOM 669 C CA . LEU A 1 88 ? 7.653 -0.609 -17.924 1.00 89.06 88 LEU A CA 1
ATOM 670 C C . LEU A 1 88 ? 6.773 -1.046 -19.103 1.00 89.06 88 LEU A C 1
ATOM 672 O O . LEU A 1 88 ? 6.216 -0.168 -19.777 1.00 89.06 88 LEU A O 1
ATOM 676 N N . PRO A 1 89 ? 6.577 -2.361 -19.313 1.00 91.06 89 PRO A N 1
ATOM 677 C CA . PRO A 1 89 ? 5.513 -2.863 -20.176 1.00 91.06 89 PRO A CA 1
ATOM 678 C C . PRO A 1 89 ? 4.170 -2.227 -19.811 1.00 91.06 89 PRO A C 1
ATOM 680 O O . PRO A 1 89 ? 3.893 -1.972 -18.635 1.00 91.06 89 PRO A O 1
ATOM 683 N N . GLU A 1 90 ? 3.331 -1.948 -20.809 1.00 92.62 90 GLU A N 1
ATOM 684 C CA . GLU A 1 90 ? 2.107 -1.165 -20.614 1.00 92.62 90 GLU A CA 1
ATOM 685 C C . GLU A 1 90 ? 1.182 -1.771 -19.549 1.00 92.62 90 GLU A C 1
ATOM 687 O O . GLU A 1 90 ? 0.748 -1.056 -18.643 1.00 92.62 90 GLU A O 1
ATOM 692 N N . ASN A 1 91 ? 0.954 -3.085 -19.601 1.00 92.25 91 ASN A N 1
ATOM 693 C CA . ASN A 1 91 ? 0.117 -3.799 -18.635 1.00 92.25 91 ASN A CA 1
ATOM 694 C C . ASN A 1 91 ? 0.651 -3.664 -17.205 1.00 92.25 91 ASN A C 1
ATOM 696 O O . ASN A 1 91 ? -0.111 -3.392 -16.272 1.00 92.25 91 ASN A O 1
ATOM 700 N N . LEU A 1 92 ? 1.970 -3.788 -17.029 1.00 93.94 92 LEU A N 1
ATOM 701 C CA . LEU A 1 92 ? 2.607 -3.640 -15.725 1.00 93.94 92 LEU A CA 1
ATOM 702 C C . LEU A 1 92 ? 2.543 -2.189 -15.236 1.00 93.94 92 LEU A C 1
ATOM 704 O O . LEU A 1 92 ? 2.234 -1.945 -14.071 1.00 93.94 92 LEU A O 1
ATOM 708 N N . ARG A 1 93 ? 2.767 -1.210 -16.118 1.00 95.56 93 ARG A N 1
ATOM 709 C CA . ARG A 1 93 ? 2.629 0.216 -15.794 1.00 95.56 93 ARG A CA 1
ATOM 710 C C . ARG A 1 93 ? 1.213 0.540 -15.310 1.00 95.56 93 ARG A C 1
ATOM 712 O O . ARG A 1 93 ? 1.066 1.211 -14.291 1.00 95.56 93 ARG A O 1
ATOM 719 N N . LEU A 1 94 ? 0.187 0.059 -16.016 1.00 95.06 94 LEU A N 1
ATOM 720 C CA . LEU A 1 94 ? -1.219 0.241 -15.639 1.00 95.06 94 LEU A CA 1
ATOM 721 C C . LEU A 1 94 ? -1.536 -0.427 -14.297 1.00 95.06 94 LEU A C 1
ATOM 723 O O . LEU A 1 94 ? -2.244 0.151 -13.474 1.00 95.06 94 LEU A O 1
ATOM 727 N N . LEU A 1 95 ? -0.982 -1.614 -14.037 1.00 95.12 95 LEU A N 1
ATOM 728 C CA . LEU A 1 95 ? -1.118 -2.267 -12.738 1.00 95.12 95 LEU A CA 1
ATOM 729 C C . LEU A 1 95 ? -0.472 -1.445 -11.615 1.00 95.12 95 LEU A C 1
ATOM 731 O O . LEU A 1 95 ? -1.109 -1.221 -10.592 1.00 95.12 95 LEU A O 1
ATOM 735 N N . VAL A 1 96 ? 0.760 -0.960 -11.787 1.00 96.94 96 VAL A N 1
ATOM 736 C CA . VAL A 1 96 ? 1.444 -0.146 -10.764 1.00 96.94 96 VAL A CA 1
ATOM 737 C C . VAL A 1 96 ? 0.711 1.182 -10.513 1.00 96.94 96 VAL A C 1
ATOM 739 O O . VAL A 1 96 ? 0.652 1.655 -9.374 1.00 96.94 96 VAL A O 1
ATOM 742 N N . GLN A 1 97 ? 0.093 1.76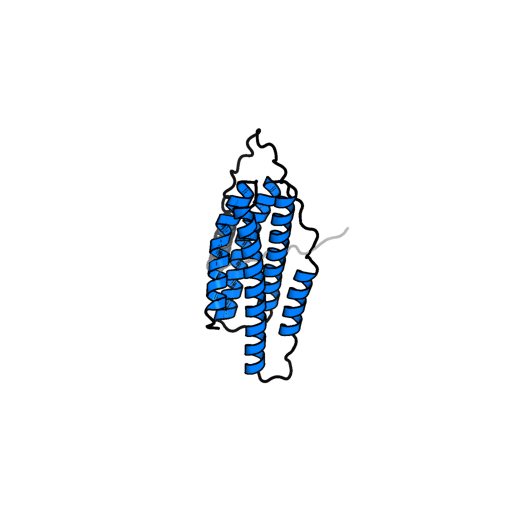5 -11.544 1.00 96.88 97 GLN A N 1
ATOM 743 C CA . GLN A 1 97 ? -0.778 2.936 -11.397 1.00 96.88 97 GLN A CA 1
ATOM 744 C C . GLN A 1 97 ? -2.027 2.619 -10.566 1.00 96.88 97 GLN A C 1
ATOM 746 O O . GLN A 1 97 ? -2.282 3.313 -9.589 1.00 96.88 97 GLN A O 1
ATOM 751 N N . ASP A 1 98 ? -2.731 1.523 -10.852 1.00 95.62 98 ASP A N 1
ATOM 752 C CA . ASP A 1 98 ? -3.878 1.092 -10.037 1.00 95.62 98 ASP A CA 1
ATOM 753 C C . ASP A 1 98 ? -3.472 0.802 -8.578 1.00 95.62 98 ASP A C 1
ATOM 755 O O . ASP A 1 98 ? -4.152 1.209 -7.634 1.00 95.62 98 ASP A O 1
ATOM 759 N N . ILE A 1 99 ? -2.302 0.188 -8.352 1.00 96.81 99 ILE A N 1
ATOM 760 C CA . ILE A 1 99 ? -1.765 0.022 -6.993 1.00 96.81 99 ILE A CA 1
ATOM 761 C C . ILE A 1 99 ? -1.594 1.390 -6.317 1.00 96.81 99 ILE A C 1
ATOM 763 O O . ILE A 1 99 ? -1.993 1.538 -5.161 1.00 96.81 99 ILE A O 1
ATOM 767 N N . THR A 1 100 ? -1.033 2.377 -7.021 1.00 96.12 100 THR A N 1
ATOM 768 C CA . THR A 1 100 ? -0.842 3.749 -6.517 1.00 96.12 100 THR A CA 1
ATOM 769 C C . THR A 1 100 ? -2.167 4.395 -6.124 1.00 96.12 100 THR A C 1
ATOM 771 O O . THR A 1 100 ? -2.301 4.872 -4.994 1.00 96.12 100 THR A O 1
ATOM 774 N N . ASP A 1 101 ? -3.166 4.350 -7.002 1.00 93.81 101 ASP A N 1
ATOM 775 C CA . ASP A 1 101 ? -4.484 4.946 -6.766 1.00 93.81 101 ASP A CA 1
ATOM 776 C C . ASP A 1 101 ? -5.171 4.308 -5.550 1.00 93.81 101 ASP A C 1
ATOM 778 O O . ASP A 1 101 ? -5.706 4.990 -4.666 1.00 93.81 101 ASP A O 1
ATOM 782 N N . GLN A 1 102 ? -5.073 2.983 -5.428 1.00 92.88 102 GLN A N 1
ATOM 783 C CA . GLN A 1 102 ? -5.600 2.281 -4.267 1.00 92.88 102 GLN A CA 1
ATOM 784 C C . GLN A 1 102 ? -4.835 2.602 -2.976 1.00 92.88 102 GLN A C 1
ATOM 786 O O . GLN A 1 102 ? -5.451 2.580 -1.908 1.00 92.88 102 GLN A O 1
ATOM 791 N N . GLN A 1 103 ? -3.523 2.877 -3.019 1.00 92.94 103 GLN A N 1
ATOM 792 C CA . GLN A 1 103 ? -2.784 3.332 -1.831 1.00 92.94 103 GLN A CA 1
ATOM 793 C C . GLN A 1 103 ? -3.205 4.736 -1.405 1.00 92.94 103 GLN A C 1
ATOM 795 O O . GLN A 1 103 ? -3.355 4.981 -0.212 1.00 92.94 103 GLN A O 1
ATOM 800 N N . GLN A 1 104 ? -3.468 5.644 -2.346 1.00 91.19 104 GLN A N 1
ATOM 801 C CA . GLN A 1 104 ? -3.955 6.988 -2.017 1.00 91.19 104 GLN A CA 1
ATOM 802 C C . GLN A 1 104 ? -5.325 6.943 -1.332 1.00 91.19 104 GLN A C 1
ATOM 804 O O . GLN A 1 104 ? -5.572 7.669 -0.366 1.00 91.19 104 GLN A O 1
ATOM 809 N N . SER A 1 105 ? -6.226 6.072 -1.797 1.00 89.06 105 SER A N 1
ATOM 810 C CA . SER A 1 105 ? -7.511 5.862 -1.122 1.00 89.06 105 SER A CA 1
ATOM 811 C C . SER A 1 105 ? -7.325 5.273 0.279 1.00 89.06 105 SER A C 1
ATOM 813 O O . SER A 1 105 ? -7.862 5.810 1.245 1.00 89.06 105 SER A O 1
ATOM 815 N N . ARG A 1 106 ? -6.514 4.217 0.404 1.00 90.38 106 ARG A N 1
ATOM 816 C CA . ARG A 1 106 ? -6.205 3.552 1.679 1.00 90.38 106 ARG A CA 1
ATOM 817 C C . ARG A 1 106 ? -5.555 4.476 2.701 1.00 90.38 106 ARG A C 1
ATOM 819 O O . ARG A 1 106 ? -5.948 4.461 3.862 1.00 90.38 106 ARG A O 1
ATOM 826 N N . GLY A 1 107 ? -4.599 5.291 2.266 1.00 88.69 107 GLY A N 1
ATOM 827 C CA . GLY A 1 107 ? -3.879 6.226 3.122 1.00 88.69 107 GLY A CA 1
ATOM 828 C C . GLY A 1 107 ? -4.801 7.278 3.735 1.00 88.69 107 GLY A C 1
ATOM 829 O O . GLY A 1 107 ? -4.623 7.634 4.896 1.00 88.69 107 GLY A O 1
ATOM 830 N N . ARG A 1 108 ? -5.836 7.723 3.005 1.00 89.19 108 ARG A N 1
ATOM 831 C CA . ARG A 1 108 ? -6.861 8.630 3.551 1.00 89.19 108 ARG A CA 1
ATOM 832 C C . ARG A 1 108 ? -7.701 7.958 4.635 1.00 89.19 108 ARG A C 1
ATOM 834 O O . ARG A 1 108 ? -7.875 8.538 5.703 1.00 89.19 108 ARG A O 1
ATOM 841 N N . ASP A 1 109 ? -8.173 6.739 4.384 1.00 89.88 109 ASP A N 1
ATOM 842 C CA . ASP A 1 109 ? -8.943 5.967 5.368 1.00 89.88 109 ASP A CA 1
ATOM 843 C C . ASP A 1 109 ? -8.116 5.668 6.627 1.00 89.88 109 ASP A C 1
ATOM 845 O O . ASP A 1 109 ? -8.619 5.771 7.745 1.00 89.88 109 ASP A O 1
ATOM 849 N N . LEU A 1 110 ? -6.840 5.316 6.444 1.00 90.88 110 LEU A N 1
ATOM 850 C CA . LEU A 1 110 ? -5.916 5.016 7.531 1.00 90.88 110 LEU A CA 1
ATOM 851 C C . LEU A 1 110 ? -5.581 6.264 8.348 1.00 90.88 110 LEU A C 1
ATOM 853 O O . LEU A 1 110 ? -5.593 6.200 9.571 1.00 90.88 110 LEU A O 1
ATOM 857 N N . ALA A 1 111 ? -5.333 7.402 7.697 1.00 88.56 111 ALA A N 1
ATOM 858 C CA . ALA A 1 111 ? -5.092 8.669 8.383 1.00 88.56 111 ALA A CA 1
ATOM 859 C C . ALA A 1 111 ? -6.301 9.091 9.231 1.00 88.56 111 ALA A C 1
ATOM 861 O O . ALA A 1 111 ? -6.130 9.515 10.373 1.00 88.56 111 ALA A O 1
ATOM 862 N N . ALA A 1 112 ? -7.519 8.915 8.708 1.00 88.94 112 ALA A N 1
ATOM 863 C CA . ALA A 1 112 ? -8.742 9.179 9.459 1.00 88.94 112 ALA A CA 1
ATOM 864 C C . ALA A 1 112 ? -8.876 8.252 10.679 1.00 88.94 112 ALA A C 1
ATOM 866 O O . ALA A 1 112 ? -9.203 8.725 11.766 1.00 88.94 112 ALA A O 1
ATOM 867 N N . LEU A 1 113 ? -8.566 6.958 10.531 1.00 89.00 113 LEU A N 1
ATOM 868 C CA . LEU A 1 113 ? -8.560 6.007 11.647 1.00 89.00 113 LEU A CA 1
ATOM 869 C C . LEU A 1 113 ? -7.514 6.379 12.708 1.00 89.00 113 LEU A C 1
ATOM 871 O O . LEU A 1 113 ? -7.831 6.409 13.893 1.00 89.00 113 LEU A O 1
ATOM 875 N N . VAL A 1 114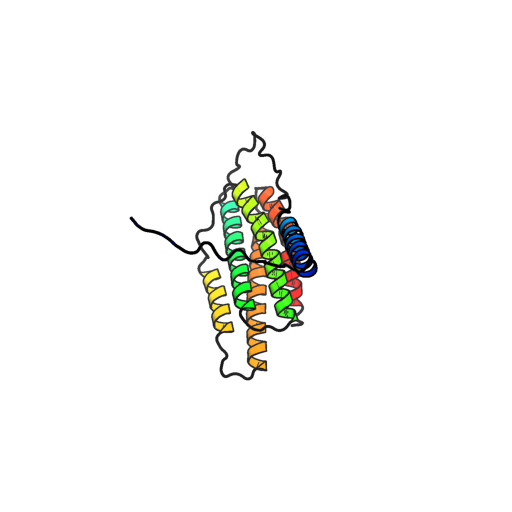 ? -6.287 6.702 12.289 1.00 88.50 114 VAL A N 1
ATOM 876 C CA . VAL A 1 114 ? -5.192 7.128 13.175 1.00 88.50 114 VAL A CA 1
ATOM 877 C C . VAL A 1 114 ? -5.585 8.372 13.967 1.00 88.50 114 VAL A C 1
ATOM 879 O O . VAL A 1 114 ? -5.380 8.407 15.178 1.00 88.50 114 VAL A O 1
ATOM 882 N N . GLN A 1 115 ? -6.201 9.360 13.313 1.00 87.50 115 GLN A N 1
ATOM 883 C CA . GLN A 1 115 ? -6.674 10.576 13.968 1.00 87.50 115 GLN A CA 1
ATOM 884 C C . GLN A 1 115 ? -7.820 10.292 14.948 1.00 87.50 115 GLN A C 1
ATOM 886 O O . GLN A 1 115 ? -7.778 10.762 16.082 1.00 87.50 115 GLN A O 1
ATOM 891 N N . LEU A 1 116 ? -8.821 9.509 14.532 1.00 86.69 116 LEU A N 1
ATOM 892 C CA . LEU A 1 116 ? -9.972 9.145 15.364 1.00 86.69 116 LEU A CA 1
ATOM 893 C C . LEU A 1 116 ? -9.547 8.395 16.633 1.00 86.69 116 LEU A C 1
ATOM 895 O O . LEU A 1 116 ? -10.115 8.602 17.703 1.00 86.69 116 LEU A O 1
ATOM 899 N N . LYS A 1 117 ? -8.542 7.529 16.505 1.00 85.69 117 LYS A N 1
ATOM 900 C CA . LYS A 1 117 ? -8.065 6.645 17.571 1.00 85.69 117 LYS A CA 1
ATOM 901 C C . LYS A 1 117 ? -6.851 7.170 18.330 1.00 85.69 117 LYS A C 1
ATOM 903 O O . LYS A 1 117 ? -6.357 6.492 19.229 1.00 85.69 117 LYS A O 1
ATOM 908 N N . ASN A 1 118 ? -6.360 8.356 17.962 1.00 82.25 118 ASN A N 1
ATOM 909 C CA . ASN A 1 118 ? -5.115 8.932 18.467 1.00 82.25 118 ASN A CA 1
ATOM 910 C C . ASN A 1 118 ? -3.949 7.920 18.439 1.00 82.25 118 ASN A C 1
ATOM 912 O O . ASN A 1 118 ? -3.168 7.810 19.386 1.00 82.25 118 ASN A O 1
ATOM 916 N N . ALA A 1 119 ? -3.880 7.120 17.370 1.00 80.81 119 ALA A N 1
ATOM 917 C CA . ALA A 1 119 ? -2.845 6.110 17.220 1.00 80.81 119 ALA A CA 1
ATOM 918 C C . ALA A 1 119 ? -1.492 6.804 16.977 1.00 80.81 119 ALA A C 1
ATOM 920 O O . ALA A 1 119 ? -1.433 7.773 16.214 1.00 80.81 119 ALA A O 1
ATOM 921 N N . PRO A 1 120 ? -0.393 6.334 17.587 1.00 71.38 120 PRO A N 1
ATOM 922 C CA . PRO A 1 120 ? 0.913 6.923 17.340 1.00 71.38 120 PRO A CA 1
ATOM 923 C C . PRO A 1 120 ? 1.304 6.727 15.872 1.00 71.38 120 PRO A C 1
ATOM 925 O O . PRO A 1 120 ? 1.147 5.642 15.303 1.00 71.38 120 PRO A O 1
ATOM 928 N N . ALA A 1 121 ? 1.829 7.785 15.255 1.00 68.50 121 ALA A N 1
ATOM 929 C CA . ALA A 1 121 ? 2.450 7.672 13.946 1.00 68.50 121 ALA A CA 1
ATOM 930 C C . ALA A 1 121 ? 3.665 6.741 14.058 1.00 68.50 121 ALA A C 1
ATOM 932 O O . ALA A 1 121 ? 4.452 6.847 14.997 1.00 68.50 121 ALA A O 1
ATOM 933 N N . SER A 1 122 ? 3.822 5.819 13.110 1.00 70.25 122 SER A N 1
ATOM 934 C CA . SER A 1 122 ? 5.018 4.982 13.081 1.00 70.25 122 SER A CA 1
ATOM 935 C C . SER A 1 122 ? 6.242 5.838 12.741 1.00 70.25 122 SER A C 1
ATOM 937 O O . SER A 1 122 ? 6.256 6.537 11.725 1.00 70.25 122 SER A O 1
ATOM 939 N N . GLU A 1 123 ? 7.266 5.791 13.593 1.00 64.62 123 GLU A N 1
ATOM 940 C CA . GLU A 1 123 ? 8.536 6.476 13.366 1.00 64.62 123 GLU A CA 1
ATOM 941 C C . GLU A 1 123 ? 9.375 5.691 12.346 1.00 64.62 123 GLU A C 1
ATOM 943 O O . GLU A 1 123 ? 10.137 4.789 12.687 1.00 64.62 123 GLU A O 1
ATOM 948 N N . GLY A 1 124 ? 9.214 6.027 11.066 1.00 68.75 124 GLY A N 1
ATOM 949 C CA . GLY A 1 124 ? 10.045 5.496 9.985 1.00 68.75 124 GLY A CA 1
ATOM 950 C C . GLY A 1 124 ? 9.708 4.070 9.536 1.00 68.75 124 GLY A C 1
ATOM 951 O O . GLY A 1 124 ? 8.798 3.411 10.041 1.00 68.75 124 GLY A O 1
ATOM 952 N N . LEU A 1 125 ? 10.434 3.612 8.512 1.00 75.94 125 LEU A N 1
ATOM 953 C CA . LEU A 1 125 ? 10.296 2.263 7.966 1.00 75.94 125 LEU A CA 1
ATOM 954 C C . LEU A 1 125 ? 11.090 1.265 8.809 1.00 75.94 125 LEU A C 1
ATOM 956 O O . LEU A 1 125 ? 12.188 1.548 9.286 1.00 75.94 125 LEU A O 1
ATOM 960 N N . ALA A 1 126 ? 10.566 0.053 8.952 1.00 83.19 126 ALA A N 1
ATOM 961 C CA . ALA A 1 126 ? 11.322 -1.028 9.557 1.00 83.19 126 ALA A CA 1
ATOM 962 C C . ALA A 1 126 ? 12.465 -1.474 8.626 1.00 83.19 126 ALA A C 1
ATOM 964 O O . ALA A 1 126 ? 12.312 -1.523 7.405 1.00 83.19 126 ALA A O 1
ATOM 965 N N . ARG A 1 127 ? 13.592 -1.918 9.202 1.00 85.38 127 ARG A N 1
ATOM 966 C CA . ARG A 1 127 ? 14.790 -2.368 8.455 1.00 85.38 127 ARG A CA 1
ATOM 967 C C . ARG A 1 127 ? 14.494 -3.348 7.310 1.00 85.38 127 ARG A C 1
ATOM 969 O O . ARG A 1 127 ? 15.148 -3.313 6.272 1.00 85.38 127 ARG A O 1
ATOM 976 N N . HIS A 1 128 ? 13.518 -4.241 7.486 1.00 86.69 128 HIS A N 1
ATOM 977 C CA . HIS A 1 128 ? 13.147 -5.210 6.451 1.00 86.69 128 HIS A CA 1
ATOM 978 C C . HIS A 1 128 ? 12.448 -4.554 5.244 1.00 86.69 128 HIS A C 1
ATOM 980 O O . HIS A 1 128 ? 12.699 -4.948 4.108 1.00 86.69 128 HIS A O 1
ATOM 986 N N . GLN A 1 129 ? 11.629 -3.523 5.462 1.00 91.25 129 GLN A N 1
ATOM 987 C CA . GLN A 1 129 ? 10.977 -2.756 4.395 1.00 91.25 129 GLN A CA 1
ATOM 988 C C . GLN A 1 129 ? 11.980 -1.896 3.628 1.00 91.25 129 GLN A C 1
ATOM 990 O O . GLN A 1 129 ? 11.944 -1.845 2.398 1.00 91.25 129 GLN A O 1
ATOM 995 N N . GLU A 1 130 ? 12.924 -1.275 4.339 1.00 92.31 130 GLU A N 1
ATOM 996 C CA . GLU A 1 130 ? 14.047 -0.573 3.713 1.00 92.31 130 GLU A CA 1
ATOM 997 C C . GLU A 1 130 ? 14.857 -1.524 2.823 1.00 92.31 130 GLU A C 1
ATOM 999 O O . GLU A 1 130 ? 15.211 -1.177 1.695 1.00 92.31 130 GLU A O 1
ATOM 1004 N N . ALA A 1 131 ? 15.093 -2.757 3.286 1.00 93.31 131 ALA A N 1
ATOM 1005 C CA . ALA A 1 131 ? 15.780 -3.778 2.504 1.00 93.31 131 ALA A CA 1
ATOM 1006 C C . ALA A 1 131 ? 15.005 -4.179 1.236 1.00 93.31 131 ALA A C 1
ATOM 1008 O O . ALA A 1 131 ? 15.631 -4.352 0.186 1.00 93.31 131 ALA A O 1
ATOM 1009 N N . TRP A 1 132 ? 13.670 -4.281 1.292 1.00 94.81 132 TRP A N 1
ATOM 1010 C CA . TRP A 1 132 ? 12.838 -4.520 0.104 1.00 94.81 132 TRP A CA 1
ATOM 1011 C C . TRP A 1 132 ? 12.956 -3.386 -0.916 1.00 94.81 132 TRP A C 1
ATOM 1013 O O . TRP A 1 132 ? 13.209 -3.649 -2.093 1.00 94.81 132 TRP A O 1
ATOM 1023 N N . LEU A 1 133 ? 12.844 -2.130 -0.472 1.00 96.25 133 LEU A N 1
ATOM 1024 C CA . LEU A 1 133 ? 12.986 -0.957 -1.342 1.00 96.25 133 LEU A CA 1
ATOM 1025 C C . LEU A 1 133 ? 14.384 -0.871 -1.958 1.00 96.25 133 LEU A C 1
ATOM 1027 O O . LEU A 1 133 ? 14.521 -0.641 -3.159 1.00 96.25 133 LEU A O 1
ATOM 1031 N N . ALA A 1 134 ? 15.427 -1.111 -1.162 1.00 94.69 134 ALA A N 1
ATOM 1032 C CA . ALA A 1 134 ? 16.800 -1.140 -1.648 1.00 94.69 134 ALA A CA 1
ATOM 1033 C C . ALA A 1 134 ? 17.024 -2.282 -2.656 1.00 94.69 134 ALA A C 1
ATOM 1035 O O . ALA A 1 134 ? 17.747 -2.111 -3.638 1.00 94.69 134 ALA A O 1
ATOM 1036 N N . GLY A 1 135 ? 16.397 -3.443 -2.439 1.00 93.50 135 GLY A N 1
ATOM 1037 C CA . GLY A 1 135 ? 16.420 -4.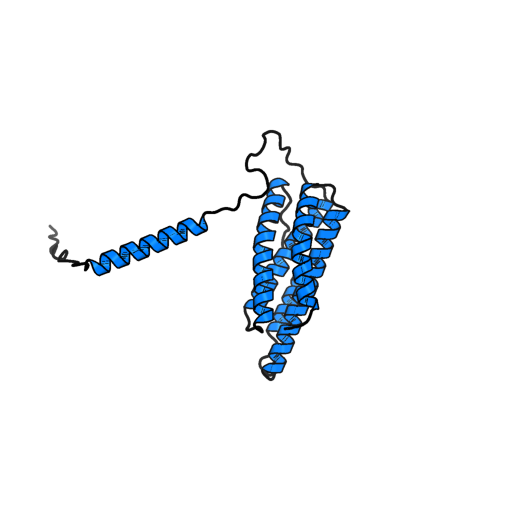575 -3.367 1.00 93.50 135 GLY A CA 1
ATOM 1038 C C . GLY A 1 135 ? 15.782 -4.248 -4.717 1.00 93.50 135 GLY A C 1
ATOM 1039 O O . GLY A 1 135 ? 16.389 -4.516 -5.759 1.00 93.50 135 GLY A O 1
ATOM 1040 N N . LEU A 1 136 ? 14.611 -3.606 -4.700 1.00 94.94 136 LEU A N 1
ATOM 1041 C CA . LEU A 1 136 ? 13.955 -3.108 -5.909 1.00 94.94 136 LEU A CA 1
ATOM 1042 C C . LEU A 1 136 ? 14.841 -2.077 -6.622 1.00 94.94 136 LEU A C 1
ATOM 1044 O O . LEU A 1 136 ? 15.165 -2.257 -7.792 1.00 94.94 136 LEU A O 1
ATOM 1048 N N . ALA A 1 137 ? 15.314 -1.050 -5.911 1.00 93.38 137 ALA A N 1
ATOM 1049 C CA . ALA A 1 137 ? 16.138 0.016 -6.484 1.00 93.38 137 ALA A CA 1
ATOM 1050 C C . ALA A 1 137 ? 17.420 -0.512 -7.152 1.00 93.38 137 ALA A C 1
ATOM 1052 O O . ALA A 1 137 ? 17.758 -0.099 -8.264 1.00 93.38 137 ALA A O 1
ATOM 1053 N N . ARG A 1 138 ? 18.113 -1.470 -6.519 1.00 89.94 138 ARG A N 1
ATOM 1054 C CA . ARG A 1 138 ? 19.279 -2.136 -7.123 1.00 89.94 138 ARG A CA 1
ATOM 1055 C C . ARG A 1 138 ? 18.906 -2.864 -8.412 1.00 89.94 138 ARG A C 1
ATOM 1057 O O . ARG A 1 138 ? 19.605 -2.724 -9.412 1.00 89.94 138 ARG A O 1
ATOM 1064 N N . SER A 1 139 ? 17.799 -3.602 -8.399 1.00 88.25 139 SER A N 1
ATOM 1065 C CA . SER A 1 139 ? 17.333 -4.369 -9.560 1.00 88.25 139 SER A CA 1
ATOM 1066 C C . SER A 1 139 ? 16.957 -3.469 -10.739 1.00 88.25 139 SER A C 1
ATOM 1068 O O . SER A 1 139 ? 17.249 -3.815 -11.877 1.00 88.25 139 SER A O 1
ATOM 1070 N N . LEU A 1 140 ? 16.405 -2.284 -10.462 1.00 87.00 140 LEU A N 1
ATOM 1071 C CA . LEU A 1 140 ? 16.065 -1.264 -11.462 1.00 87.00 140 LEU A CA 1
ATOM 1072 C C . LEU A 1 140 ? 17.275 -0.472 -11.993 1.00 87.00 140 LEU A C 1
ATOM 1074 O O . LEU A 1 140 ? 17.133 0.299 -12.940 1.00 87.00 140 LEU A O 1
ATOM 1078 N N . THR A 1 141 ? 18.446 -0.601 -11.363 1.00 82.06 141 THR A N 1
ATOM 1079 C CA . THR A 1 141 ? 19.675 0.120 -11.747 1.00 82.06 141 THR A CA 1
ATOM 1080 C C . THR A 1 141 ? 20.654 -0.777 -12.509 1.00 82.06 141 THR A C 1
ATOM 1082 O O . THR A 1 141 ? 21.443 -0.300 -13.320 1.00 82.06 141 THR A O 1
ATOM 1085 N N . ALA A 1 142 ? 20.610 -2.087 -12.268 1.00 66.81 142 ALA A N 1
ATOM 1086 C CA . ALA A 1 142 ? 21.559 -3.050 -12.807 1.00 66.81 142 ALA A CA 1
ATOM 1087 C C . ALA A 1 142 ? 21.208 -3.506 -14.237 1.00 66.81 142 ALA A C 1
ATOM 1089 O O . ALA A 1 142 ? 20.860 -4.672 -14.411 1.00 66.81 142 ALA A O 1
ATOM 1090 N N . ALA A 1 143 ? 21.294 -2.621 -15.240 1.00 56.19 143 ALA A N 1
ATOM 1091 C CA . ALA A 1 143 ? 21.323 -3.020 -16.658 1.00 56.19 143 ALA A CA 1
ATOM 1092 C C . ALA A 1 143 ? 21.672 -1.878 -17.651 1.00 56.19 143 ALA A C 1
ATOM 1094 O O . ALA A 1 143 ? 20.796 -1.422 -18.383 1.00 56.19 143 ALA A O 1
ATOM 1095 N N . PRO A 1 144 ? 22.929 -1.402 -17.725 1.00 56.00 144 PRO A N 1
ATOM 1096 C CA . PRO A 1 144 ? 23.380 -0.632 -18.886 1.00 56.00 144 PRO A CA 1
ATOM 1097 C C . PRO A 1 144 ? 23.895 -1.513 -20.044 1.00 56.00 144 PRO A C 1
ATOM 1099 O O . PRO A 1 144 ? 23.784 -1.101 -21.193 1.00 56.00 144 PRO A O 1
ATOM 1102 N N . ASP A 1 145 ? 24.382 -2.732 -19.765 1.00 58.50 145 ASP A N 1
ATOM 1103 C CA . ASP A 1 145 ? 25.128 -3.553 -20.746 1.00 58.50 145 ASP A CA 1
ATOM 1104 C C . ASP A 1 145 ? 24.373 -4.794 -21.270 1.00 58.50 145 ASP A C 1
ATOM 1106 O O . ASP A 1 145 ? 24.932 -5.602 -22.013 1.00 58.50 145 ASP A O 1
ATOM 1110 N N . ALA A 1 146 ? 23.114 -4.994 -20.873 1.00 60.22 146 ALA A N 1
ATOM 1111 C CA . ALA A 1 146 ? 22.299 -6.117 -21.342 1.00 60.22 146 ALA A CA 1
ATOM 1112 C C . ALA A 1 146 ? 21.481 -5.731 -22.584 1.00 60.22 146 ALA A C 1
ATOM 1114 O O . ALA A 1 146 ? 21.099 -4.573 -22.755 1.00 60.22 146 ALA A O 1
ATOM 1115 N N . ALA A 1 147 ? 21.167 -6.717 -23.433 1.00 64.38 147 ALA A N 1
ATOM 1116 C CA . ALA A 1 147 ? 20.227 -6.518 -24.534 1.00 64.38 147 ALA A CA 1
ATOM 1117 C C . ALA A 1 147 ? 18.897 -5.922 -24.004 1.00 64.38 147 ALA A C 1
ATOM 1119 O O . ALA A 1 147 ? 18.472 -6.290 -22.901 1.00 64.38 147 ALA A O 1
ATOM 1120 N N . PRO A 1 148 ? 18.235 -5.017 -24.752 1.00 68.94 148 PRO A N 1
ATOM 1121 C CA . PRO A 1 148 ? 17.028 -4.319 -24.293 1.00 68.94 148 PRO A CA 1
ATOM 1122 C C . PRO A 1 148 ? 15.919 -5.245 -23.763 1.00 68.94 148 PRO A C 1
ATOM 1124 O O . PRO A 1 148 ? 15.297 -4.939 -22.744 1.00 68.94 148 PRO A O 1
ATOM 1127 N N . ASP A 1 149 ? 15.732 -6.407 -24.389 1.00 67.31 149 ASP A N 1
ATOM 1128 C CA . ASP A 1 149 ? 14.693 -7.375 -24.013 1.00 67.31 149 ASP A CA 1
ATOM 1129 C C . ASP A 1 149 ? 14.996 -8.039 -22.657 1.00 67.31 149 ASP A C 1
ATOM 1131 O O . ASP A 1 149 ? 14.154 -8.066 -21.763 1.00 67.31 149 ASP A O 1
ATOM 1135 N N . VAL A 1 150 ? 16.252 -8.444 -22.430 1.00 66.06 150 VAL A N 1
ATOM 1136 C CA . VAL A 1 150 ? 16.709 -9.047 -21.159 1.00 66.06 150 VAL A CA 1
ATOM 1137 C C . VAL A 1 150 ? 16.602 -8.053 -19.997 1.00 66.06 150 VAL A C 1
ATOM 1139 O O . VAL A 1 150 ? 16.293 -8.423 -18.861 1.00 66.06 150 VAL A O 1
ATOM 1142 N N . THR A 1 151 ? 16.847 -6.772 -20.277 1.00 76.56 151 THR A N 1
ATOM 1143 C CA . THR A 1 151 ? 16.674 -5.691 -19.301 1.00 76.56 151 THR A CA 1
ATOM 1144 C C . THR A 1 151 ? 15.205 -5.521 -18.916 1.00 76.56 151 THR A C 1
ATOM 1146 O O . THR A 1 151 ? 14.892 -5.380 -17.731 1.00 76.56 151 THR A O 1
ATOM 1149 N N . THR A 1 152 ? 14.305 -5.585 -19.898 1.00 81.81 152 THR A N 1
ATOM 1150 C CA . THR A 1 152 ? 12.858 -5.432 -19.696 1.00 81.81 152 THR A CA 1
ATOM 1151 C C . THR A 1 152 ? 12.282 -6.584 -18.872 1.00 81.81 152 THR A C 1
ATOM 1153 O O . THR A 1 152 ? 11.562 -6.334 -17.903 1.00 81.81 152 THR A O 1
ATOM 1156 N N . ASP A 1 153 ? 12.673 -7.827 -19.157 1.00 85.12 153 ASP A N 1
ATOM 1157 C CA . ASP A 1 153 ? 12.227 -9.007 -18.402 1.00 85.12 153 ASP A CA 1
ATOM 1158 C C . ASP A 1 153 ? 12.688 -8.963 -16.943 1.00 85.12 153 ASP A C 1
ATOM 1160 O O . ASP A 1 153 ? 11.919 -9.224 -16.014 1.00 85.12 153 ASP A O 1
ATOM 1164 N N . ARG A 1 154 ? 13.947 -8.574 -16.710 1.00 86.00 154 ARG A N 1
ATOM 1165 C CA . ARG A 1 154 ? 14.505 -8.472 -15.357 1.00 86.00 154 ARG A CA 1
ATOM 1166 C C . ARG A 1 154 ? 13.817 -7.385 -14.534 1.00 86.00 154 ARG A C 1
ATOM 1168 O O . ARG A 1 154 ? 13.537 -7.601 -13.353 1.00 86.00 154 ARG A O 1
ATOM 1175 N N . VAL A 1 155 ? 13.561 -6.225 -15.139 1.00 88.88 155 VAL A N 1
ATOM 1176 C CA . VAL A 1 155 ? 12.825 -5.127 -14.497 1.00 88.88 155 VAL A CA 1
ATOM 1177 C C . VAL A 1 155 ? 11.400 -5.572 -14.171 1.00 88.88 155 VAL A C 1
ATOM 1179 O O . VAL A 1 155 ? 10.964 -5.410 -13.032 1.00 88.88 155 VAL A O 1
ATOM 1182 N N . THR A 1 156 ? 10.717 -6.209 -15.122 1.00 91.25 156 THR A N 1
ATOM 1183 C CA . THR A 1 156 ? 9.363 -6.757 -14.948 1.00 91.25 156 THR A CA 1
ATOM 1184 C C . THR A 1 156 ? 9.320 -7.745 -13.785 1.00 91.25 156 THR A C 1
ATOM 1186 O O . THR A 1 156 ? 8.542 -7.563 -12.847 1.00 91.25 156 THR A O 1
ATOM 1189 N N . ALA A 1 157 ? 10.224 -8.728 -13.766 1.00 91.50 157 ALA A N 1
ATOM 1190 C CA . ALA A 1 157 ? 10.314 -9.714 -12.694 1.00 91.50 157 ALA A CA 1
ATOM 1191 C C . ALA A 1 157 ? 10.581 -9.071 -11.320 1.00 91.50 157 ALA A C 1
ATOM 1193 O O . ALA A 1 157 ? 9.975 -9.467 -10.322 1.00 91.50 157 ALA A O 1
ATOM 1194 N N . ALA A 1 158 ? 11.454 -8.061 -11.253 1.00 93.25 158 ALA A N 1
ATOM 1195 C CA . ALA A 1 158 ? 11.760 -7.359 -10.009 1.00 93.25 158 ALA A CA 1
ATOM 1196 C C . ALA A 1 158 ? 10.556 -6.571 -9.466 1.00 93.25 158 ALA A C 1
ATOM 1198 O O . ALA A 1 158 ? 10.250 -6.664 -8.275 1.00 93.25 158 ALA A O 1
ATOM 1199 N N . VAL A 1 159 ? 9.852 -5.834 -10.331 1.00 95.19 159 VAL A N 1
ATOM 1200 C CA . VAL A 1 159 ? 8.662 -5.046 -9.967 1.00 95.19 159 VAL A CA 1
ATOM 1201 C C . VAL A 1 159 ? 7.516 -5.963 -9.535 1.00 95.19 159 VAL A C 1
ATOM 1203 O O . VAL A 1 159 ? 6.928 -5.750 -8.471 1.00 95.19 159 VAL A O 1
ATOM 1206 N N . VAL A 1 160 ? 7.236 -7.024 -10.301 1.00 95.00 160 VAL A N 1
ATOM 1207 C CA . VAL A 1 160 ? 6.197 -8.011 -9.965 1.00 95.00 160 VAL A CA 1
ATOM 1208 C C . VAL A 1 160 ? 6.509 -8.693 -8.633 1.00 95.00 160 VAL A C 1
ATOM 1210 O O . VAL A 1 160 ? 5.644 -8.756 -7.761 1.00 95.00 160 VAL A O 1
ATOM 1213 N N . SER A 1 161 ? 7.750 -9.146 -8.426 1.00 95.19 161 SER A N 1
ATOM 1214 C CA . SER A 1 161 ? 8.169 -9.801 -7.179 1.00 95.19 161 SER A CA 1
ATOM 1215 C C . SER A 1 161 ? 8.023 -8.884 -5.959 1.00 95.19 161 SER A C 1
ATOM 1217 O O . SER A 1 161 ? 7.473 -9.287 -4.926 1.00 95.19 161 SER A O 1
ATOM 1219 N N . PHE A 1 162 ? 8.446 -7.622 -6.086 1.00 97.12 162 PHE A N 1
ATOM 1220 C CA . PHE A 1 162 ? 8.300 -6.624 -5.029 1.00 97.12 162 PHE A CA 1
ATOM 1221 C C . PHE A 1 162 ? 6.826 -6.386 -4.672 1.00 97.12 162 PHE A C 1
ATOM 1223 O O . PHE A 1 162 ? 6.445 -6.455 -3.496 1.00 97.12 162 PHE A O 1
ATOM 1230 N N . HIS A 1 163 ? 5.972 -6.142 -5.671 1.00 96.62 163 HIS A N 1
ATOM 1231 C CA . HIS A 1 163 ? 4.557 -5.887 -5.418 1.00 96.62 163 HIS A CA 1
ATOM 1232 C C . HIS A 1 163 ? 3.834 -7.134 -4.903 1.00 96.62 163 HIS A C 1
ATOM 1234 O O . HIS A 1 163 ? 3.044 -7.022 -3.971 1.00 96.62 163 HIS A O 1
ATOM 1240 N N . ARG A 1 164 ? 4.155 -8.338 -5.384 1.00 95.94 164 ARG A N 1
ATOM 1241 C CA . ARG A 1 164 ? 3.581 -9.584 -4.850 1.00 95.94 164 ARG A CA 1
ATOM 1242 C C . ARG A 1 164 ? 3.923 -9.774 -3.372 1.00 95.94 164 ARG A C 1
ATOM 1244 O O . ARG A 1 164 ? 3.038 -10.075 -2.568 1.00 95.94 164 ARG A O 1
ATOM 1251 N N . THR A 1 165 ? 5.183 -9.549 -3.002 1.00 95.75 165 THR A N 1
ATOM 1252 C CA . THR A 1 165 ? 5.654 -9.664 -1.612 1.00 95.75 165 THR A CA 1
ATOM 1253 C C . THR A 1 165 ? 4.929 -8.673 -0.703 1.00 95.75 165 THR A C 1
ATOM 1255 O O . THR A 1 165 ? 4.341 -9.060 0.305 1.00 95.75 165 THR A O 1
ATOM 1258 N N . THR A 1 166 ? 4.897 -7.397 -1.087 1.00 96.56 166 THR A N 1
ATOM 1259 C CA . THR A 1 166 ? 4.284 -6.342 -0.266 1.00 96.56 166 THR A CA 1
ATOM 1260 C C . THR A 1 166 ? 2.756 -6.444 -0.190 1.00 96.56 166 THR A C 1
ATOM 1262 O O . THR A 1 166 ? 2.190 -6.207 0.877 1.00 96.56 166 THR A O 1
ATOM 1265 N N . GLN A 1 167 ? 2.073 -6.865 -1.264 1.00 95.62 167 GLN A N 1
ATOM 1266 C CA . GLN A 1 167 ? 0.624 -7.126 -1.236 1.00 95.62 167 GLN A CA 1
ATOM 1267 C C . GLN A 1 167 ? 0.276 -8.355 -0.386 1.00 95.62 167 GLN A C 1
ATOM 1269 O O . GLN A 1 167 ? -0.742 -8.368 0.303 1.00 95.62 167 GLN A O 1
ATOM 1274 N N . THR A 1 168 ? 1.128 -9.381 -0.387 1.00 95.88 168 THR A N 1
ATOM 1275 C CA . THR A 1 168 ? 0.962 -10.538 0.504 1.00 95.88 168 THR A CA 1
ATOM 1276 C C . THR A 1 168 ? 1.105 -10.121 1.964 1.00 95.88 168 THR A C 1
ATOM 1278 O O . THR A 1 168 ? 0.283 -10.495 2.800 1.00 95.88 168 THR A O 1
ATOM 1281 N N . GLU A 1 169 ? 2.108 -9.299 2.264 1.00 95.94 169 GLU A N 1
ATOM 1282 C CA . GLU A 1 169 ? 2.364 -8.844 3.624 1.00 95.94 169 GLU A CA 1
ATOM 1283 C C . GLU A 1 169 ? 1.247 -7.927 4.145 1.00 95.94 169 GLU A C 1
ATOM 1285 O O . GLU A 1 169 ? 0.732 -8.150 5.241 1.00 95.94 169 GLU A O 1
ATOM 1290 N N . ILE A 1 170 ? 0.786 -6.946 3.356 1.00 95.56 170 ILE A N 1
ATOM 1291 C CA . ILE A 1 170 ? -0.343 -6.104 3.783 1.00 95.56 170 ILE A CA 1
ATOM 1292 C C . ILE A 1 170 ? -1.624 -6.930 3.945 1.00 95.56 170 ILE A C 1
ATOM 1294 O O . ILE A 1 170 ? -2.367 -6.712 4.897 1.00 95.56 170 ILE A O 1
ATOM 1298 N N . PHE A 1 171 ? -1.871 -7.920 3.078 1.00 95.94 171 PHE A N 1
ATOM 1299 C CA . PHE A 1 171 ? -3.014 -8.823 3.225 1.00 95.94 171 PHE A CA 1
ATOM 1300 C C . PHE A 1 171 ? -2.966 -9.583 4.553 1.00 95.94 171 PHE A C 1
ATOM 1302 O O . PHE A 1 171 ? -3.981 -9.678 5.242 1.00 95.94 171 PHE A O 1
ATOM 1309 N N . ARG A 1 172 ? -1.787 -10.096 4.930 1.00 96.06 172 ARG A N 1
ATOM 1310 C CA . ARG A 1 172 ? -1.571 -10.814 6.191 1.00 96.06 172 ARG A CA 1
ATOM 1311 C C . ARG A 1 172 ? -1.921 -9.942 7.396 1.00 96.06 172 ARG A C 1
ATOM 1313 O O . ARG A 1 172 ? -2.660 -10.395 8.266 1.00 96.06 172 ARG A O 1
ATOM 1320 N N . TRP A 1 173 ? -1.447 -8.697 7.427 1.00 95.19 173 TRP A N 1
ATOM 1321 C CA . TRP A 1 173 ? -1.751 -7.765 8.517 1.00 95.19 173 TRP A CA 1
ATOM 1322 C C . TRP A 1 173 ? -3.216 -7.349 8.563 1.00 95.19 173 TRP A C 1
ATOM 1324 O O . TRP A 1 173 ? -3.797 -7.306 9.642 1.00 95.19 173 TRP A O 1
ATOM 1334 N N . LEU A 1 174 ? -3.839 -7.091 7.412 1.00 95.50 174 LEU A N 1
ATOM 1335 C CA . LEU A 1 174 ? -5.266 -6.773 7.368 1.00 95.50 174 LEU A CA 1
ATOM 1336 C C . LEU A 1 174 ? -6.106 -7.958 7.846 1.00 95.50 174 LEU A C 1
ATOM 1338 O O . LEU A 1 174 ? -7.056 -7.769 8.592 1.00 95.50 174 LEU A O 1
ATOM 1342 N N . ARG A 1 175 ? -5.750 -9.189 7.472 1.00 96.69 175 ARG A N 1
ATOM 1343 C CA . ARG A 1 175 ? -6.460 -10.371 7.962 1.00 96.69 175 ARG A CA 1
ATOM 1344 C C . ARG A 1 175 ? -6.274 -10.572 9.463 1.00 96.69 175 ARG A C 1
ATOM 1346 O O . ARG A 1 175 ? -7.260 -10.770 10.157 1.00 96.69 175 ARG A O 1
ATOM 1353 N N . HIS A 1 176 ? -5.050 -10.410 9.964 1.00 95.00 176 HIS A N 1
ATOM 1354 C CA . HIS A 1 176 ? -4.784 -10.411 11.402 1.00 95.00 176 HIS A CA 1
ATOM 1355 C C . HIS A 1 176 ? -5.633 -9.365 12.141 1.00 95.00 176 HIS A C 1
ATOM 1357 O O . HIS A 1 176 ? -6.249 -9.686 13.147 1.00 95.00 176 HIS A O 1
ATOM 1363 N N . ALA A 1 177 ? -5.750 -8.147 11.603 1.00 94.75 177 ALA A N 1
ATOM 1364 C CA . ALA A 1 177 ? -6.605 -7.106 12.171 1.00 94.75 177 ALA A CA 1
ATOM 1365 C C . ALA A 1 177 ? -8.095 -7.491 12.178 1.00 94.75 177 ALA A C 1
ATOM 1367 O O . ALA A 1 177 ? -8.814 -7.130 13.099 1.00 94.75 177 ALA A O 1
ATOM 1368 N N . VAL A 1 178 ? -8.584 -8.216 11.168 1.00 96.12 178 VAL A N 1
ATOM 1369 C CA . VAL A 1 178 ? -9.975 -8.699 11.154 1.00 96.12 178 VAL A CA 1
ATOM 1370 C C . VAL A 1 178 ? -10.217 -9.771 12.210 1.00 96.12 178 VAL A C 1
ATOM 1372 O O . VAL A 1 178 ? -11.276 -9.755 12.837 1.00 96.12 178 VAL A O 1
ATOM 1375 N N . ASP A 1 179 ? -9.267 -10.688 12.365 1.00 95.31 179 ASP A N 1
ATOM 1376 C CA . ASP A 1 179 ? -9.436 -11.889 13.180 1.00 95.31 179 ASP A CA 1
ATOM 1377 C C . ASP A 1 179 ? -9.143 -11.619 14.671 1.00 95.31 179 ASP A C 1
ATOM 1379 O O . ASP A 1 179 ? -9.816 -12.179 15.534 1.00 95.31 179 ASP A O 1
ATOM 1383 N N . GLU A 1 180 ? -8.186 -10.735 14.981 1.00 93.81 180 GLU A N 1
ATOM 1384 C CA . GLU A 1 180 ? -7.609 -10.600 16.331 1.00 93.81 180 GLU A CA 1
ATOM 1385 C C . GLU A 1 180 ? -7.809 -9.221 16.984 1.00 93.81 180 GLU A C 1
ATOM 1387 O O . GLU A 1 180 ? -7.647 -9.096 18.199 1.00 93.81 180 GLU A O 1
ATOM 1392 N N . SER A 1 181 ? -8.148 -8.176 16.218 1.00 92.69 181 SER A N 1
ATOM 1393 C CA . SER A 1 181 ? -8.338 -6.831 16.783 1.00 92.69 181 SER A CA 1
ATOM 1394 C C . SER A 1 181 ? -9.554 -6.785 17.701 1.00 92.69 181 SER A C 1
ATOM 1396 O O . SER A 1 181 ? -10.590 -7.384 17.403 1.00 92.69 181 SER A O 1
ATOM 1398 N N . ARG A 1 182 ? -9.466 -6.035 18.801 1.00 90.38 182 ARG A N 1
ATOM 1399 C CA . ARG A 1 182 ? -10.608 -5.797 19.699 1.00 90.38 182 ARG A CA 1
ATOM 1400 C C . ARG A 1 182 ? -11.359 -4.518 19.353 1.00 90.38 182 ARG A C 1
ATOM 1402 O O . ARG A 1 182 ? -12.503 -4.358 19.777 1.00 90.38 182 ARG A O 1
ATOM 1409 N N . ASP A 1 183 ? -10.745 -3.635 18.571 1.00 90.75 183 ASP A N 1
ATOM 1410 C CA . ASP A 1 183 ? -11.353 -2.391 18.135 1.00 90.75 183 ASP A CA 1
ATOM 1411 C C . ASP A 1 183 ? -12.218 -2.591 16.867 1.00 90.75 183 ASP A C 1
ATOM 1413 O O . ASP A 1 183 ? -11.720 -2.994 15.806 1.00 90.75 183 ASP A O 1
ATOM 1417 N N . PRO A 1 184 ? -13.532 -2.299 16.927 1.00 91.50 184 PRO A N 1
ATOM 1418 C CA . PRO A 1 184 ? -14.430 -2.512 15.794 1.00 91.50 184 PRO A CA 1
ATOM 1419 C C . PRO A 1 184 ? -14.105 -1.620 14.587 1.00 91.50 184 PRO A C 1
ATOM 1421 O O . PRO A 1 184 ? -14.375 -2.026 13.454 1.00 91.50 184 PRO A O 1
ATOM 1424 N N . ASP A 1 185 ? -13.504 -0.442 14.783 1.00 91.38 185 ASP A N 1
ATOM 1425 C CA . ASP A 1 185 ? -13.133 0.453 13.684 1.00 91.38 185 ASP A CA 1
ATOM 1426 C C . ASP A 1 185 ? -11.890 -0.061 12.951 1.00 91.38 185 ASP A C 1
ATOM 1428 O O . ASP A 1 185 ? -11.833 0.013 11.719 1.00 91.38 185 ASP A O 1
ATOM 1432 N N . VAL A 1 186 ? -10.934 -0.650 13.680 1.00 91.94 186 VAL A N 1
ATOM 1433 C CA . VAL A 1 186 ? -9.767 -1.340 13.102 1.00 91.94 186 VAL A CA 1
ATOM 1434 C C . VAL A 1 186 ? -10.217 -2.550 12.280 1.00 91.94 186 VAL A C 1
ATOM 1436 O O . VAL A 1 186 ? -9.832 -2.674 11.111 1.00 91.94 186 VAL A O 1
ATOM 1439 N N . GLN A 1 187 ? -11.104 -3.392 12.824 1.00 94.06 187 GLN A N 1
ATOM 1440 C CA . GLN A 1 187 ? -11.688 -4.509 12.074 1.00 94.06 187 GLN A CA 1
ATOM 1441 C C . GLN A 1 187 ? -12.446 -4.028 10.828 1.00 94.06 187 GLN A C 1
ATOM 1443 O O . GLN A 1 187 ? -12.305 -4.600 9.743 1.00 94.06 187 GLN A O 1
ATOM 1448 N N . ALA A 1 188 ? -13.272 -2.985 10.963 1.00 93.19 188 ALA A N 1
ATOM 1449 C CA . ALA A 1 188 ? -14.069 -2.450 9.864 1.00 93.19 188 ALA A CA 1
ATOM 1450 C C . ALA A 1 188 ? -13.185 -1.858 8.762 1.00 93.19 188 ALA A C 1
ATOM 1452 O O . ALA A 1 188 ? -13.436 -2.103 7.579 1.00 93.19 188 ALA A O 1
ATOM 1453 N N . TYR A 1 189 ? -12.139 -1.114 9.132 1.00 93.81 189 TYR A N 1
ATOM 1454 C CA . TYR A 1 189 ? -11.118 -0.649 8.201 1.00 93.81 189 TYR A CA 1
ATOM 1455 C C . TYR A 1 189 ? -10.487 -1.833 7.465 1.00 93.81 189 TYR A C 1
ATOM 1457 O O . TYR A 1 189 ? -10.510 -1.867 6.233 1.00 93.81 189 TYR A O 1
ATOM 1465 N N . ALA A 1 190 ? -10.010 -2.842 8.194 1.00 95.25 190 ALA A N 1
ATOM 1466 C CA . ALA A 1 190 ? -9.324 -3.978 7.599 1.00 95.25 190 ALA A CA 1
ATOM 1467 C C . ALA A 1 190 ? -10.211 -4.767 6.618 1.00 95.25 190 ALA A C 1
ATOM 1469 O O . ALA A 1 190 ? -9.791 -5.039 5.489 1.00 95.25 190 ALA A O 1
ATOM 1470 N N . LYS A 1 191 ? -11.475 -5.032 6.983 1.00 95.81 191 LYS A N 1
ATOM 1471 C CA . LYS A 1 191 ? -12.466 -5.694 6.112 1.00 95.81 191 LYS A CA 1
ATOM 1472 C C . LYS A 1 191 ? -12.657 -4.962 4.782 1.00 95.81 191 LYS A C 1
ATOM 1474 O O . LYS A 1 191 ? -12.730 -5.614 3.741 1.00 95.81 191 LYS A O 1
ATOM 1479 N N . ARG A 1 192 ? -12.704 -3.623 4.790 1.00 94.31 192 ARG A N 1
ATOM 1480 C CA . ARG A 1 192 ? -12.852 -2.825 3.557 1.00 94.31 192 ARG A CA 1
ATOM 1481 C C . ARG A 1 192 ? -11.644 -2.956 2.630 1.00 94.31 192 ARG A C 1
ATOM 1483 O O . ARG A 1 192 ? -11.824 -3.044 1.418 1.00 94.31 192 ARG A O 1
ATOM 1490 N N . GLN A 1 193 ? -10.432 -3.016 3.183 1.00 95.12 193 GLN A N 1
ATOM 1491 C CA . GLN A 1 193 ? -9.207 -3.021 2.375 1.00 95.12 193 GLN A CA 1
ATOM 1492 C C . GLN A 1 193 ? -8.848 -4.395 1.790 1.00 95.12 193 GLN A C 1
ATOM 1494 O O . GLN A 1 193 ? -8.218 -4.461 0.732 1.00 95.12 193 GLN A O 1
ATOM 1499 N N . ILE A 1 194 ? -9.269 -5.494 2.431 1.00 94.50 194 ILE A N 1
ATOM 1500 C CA . ILE A 1 194 ? -8.935 -6.871 2.015 1.00 94.50 194 ILE A CA 1
ATOM 1501 C C . ILE A 1 194 ? -9.289 -7.142 0.549 1.00 94.50 194 ILE A C 1
ATOM 1503 O O . ILE A 1 194 ? -8.480 -7.725 -0.174 1.00 94.50 194 ILE A O 1
ATOM 1507 N N . ARG A 1 195 ? -10.465 -6.701 0.084 1.00 92.69 195 ARG A N 1
ATOM 1508 C CA . ARG A 1 195 ? -10.915 -6.962 -1.294 1.00 92.69 195 ARG A CA 1
ATOM 1509 C C . ARG A 1 195 ? -10.010 -6.298 -2.335 1.00 92.69 195 ARG A C 1
ATOM 1511 O O . ARG A 1 195 ? -9.666 -6.936 -3.324 1.00 92.69 195 ARG A O 1
ATOM 1518 N N . GLY A 1 196 ? -9.608 -5.045 -2.109 1.00 92.12 196 GLY A N 1
ATOM 1519 C CA . GLY A 1 196 ? -8.721 -4.320 -3.026 1.00 92.12 196 GLY A CA 1
ATOM 1520 C C . GLY A 1 196 ? -7.349 -4.987 -3.141 1.00 92.12 196 GLY A C 1
ATOM 1521 O O . GLY A 1 196 ? -6.874 -5.262 -4.241 1.00 92.12 196 GLY A O 1
ATOM 1522 N N . VAL A 1 197 ? -6.763 -5.357 -1.998 1.00 93.50 197 VAL A N 1
ATOM 1523 C CA . VAL A 1 197 ? -5.480 -6.078 -1.944 1.00 93.50 197 VAL A CA 1
ATOM 1524 C C . VAL A 1 197 ? -5.562 -7.438 -2.641 1.00 93.50 197 VAL A C 1
ATOM 1526 O O . VAL A 1 197 ? -4.674 -7.782 -3.419 1.00 93.50 197 VAL A O 1
ATOM 1529 N N . ALA A 1 198 ? -6.629 -8.205 -2.394 1.00 91.88 198 ALA A N 1
ATOM 1530 C CA . ALA A 1 198 ? -6.823 -9.517 -3.007 1.00 91.88 198 ALA A CA 1
ATOM 1531 C C . ALA A 1 198 ? -6.921 -9.432 -4.539 1.00 91.88 198 ALA A C 1
ATOM 1533 O O . ALA A 1 198 ? -6.301 -10.235 -5.232 1.00 91.88 198 ALA A O 1
ATOM 1534 N N . ASN A 1 199 ? -7.634 -8.431 -5.064 1.00 92.69 199 ASN A N 1
ATOM 1535 C CA . ASN A 1 199 ? -7.765 -8.216 -6.506 1.00 92.69 199 ASN A CA 1
ATOM 1536 C C . ASN A 1 199 ? -6.420 -7.880 -7.171 1.00 92.69 199 ASN A C 1
ATOM 1538 O O . ASN A 1 199 ? -6.115 -8.420 -8.231 1.00 92.69 199 ASN A O 1
ATOM 1542 N N . ILE A 1 200 ? -5.602 -7.014 -6.555 1.00 92.69 200 ILE A N 1
ATOM 1543 C CA . ILE A 1 200 ? -4.247 -6.725 -7.060 1.00 92.69 200 ILE A CA 1
ATOM 1544 C C . ILE A 1 200 ? -3.410 -8.002 -7.071 1.00 92.69 200 ILE A C 1
ATOM 1546 O O . ILE A 1 200 ? -2.717 -8.281 -8.045 1.00 92.69 200 ILE A O 1
ATOM 1550 N N . ARG A 1 201 ? -3.457 -8.772 -5.981 1.00 91.19 201 ARG A N 1
ATOM 1551 C CA . ARG A 1 201 ? -2.661 -9.990 -5.850 1.00 91.19 201 ARG A CA 1
ATOM 1552 C C . ARG A 1 201 ? -3.032 -11.032 -6.905 1.00 91.19 201 ARG A C 1
ATOM 1554 O O . ARG A 1 201 ? -2.126 -11.561 -7.529 1.00 91.19 201 ARG A O 1
ATOM 1561 N N . ALA A 1 202 ? -4.323 -11.253 -7.156 1.00 90.94 202 ALA A N 1
ATOM 1562 C CA . ALA A 1 202 ? -4.778 -12.139 -8.229 1.00 90.94 202 ALA A CA 1
ATOM 1563 C C . ALA A 1 202 ? -4.190 -11.720 -9.589 1.00 90.94 202 ALA A C 1
ATOM 1565 O O . ALA A 1 202 ? -3.565 -12.522 -10.269 1.00 90.94 202 ALA A O 1
ATOM 1566 N N . ARG A 1 203 ? -4.247 -10.422 -9.915 1.00 90.81 203 ARG A N 1
ATOM 1567 C CA . ARG A 1 203 ? -3.660 -9.891 -11.157 1.00 90.81 203 ARG A CA 1
ATOM 1568 C C . ARG A 1 203 ? -2.141 -10.047 -11.236 1.00 90.81 203 ARG A C 1
ATOM 1570 O O . ARG A 1 203 ? -1.610 -10.216 -12.324 1.00 90.81 203 ARG A O 1
ATOM 1577 N N . LEU A 1 204 ? -1.431 -9.971 -10.109 1.00 89.69 204 LEU A N 1
ATOM 1578 C CA . LEU A 1 204 ? 0.011 -10.239 -10.052 1.00 89.69 204 LEU A CA 1
ATOM 1579 C C . LEU A 1 204 ? 0.335 -11.728 -10.248 1.00 89.69 204 LEU A C 1
ATOM 1581 O O . LEU A 1 204 ? 1.452 -12.046 -10.653 1.00 89.69 204 LEU A O 1
ATOM 1585 N N . ASP A 1 205 ? -0.592 -12.629 -9.929 1.00 86.88 205 ASP A N 1
ATOM 1586 C CA . ASP A 1 205 ? -0.419 -14.082 -10.025 1.00 86.88 205 ASP A CA 1
ATOM 1587 C C . ASP A 1 205 ? -0.810 -14.631 -11.414 1.00 86.88 205 ASP A C 1
ATOM 1589 O O . ASP A 1 205 ? -0.240 -15.633 -11.838 1.00 86.88 205 ASP A O 1
ATOM 1593 N N . ASP A 1 206 ? -1.670 -13.931 -12.164 1.00 82.94 206 ASP A N 1
ATOM 1594 C CA . ASP A 1 206 ? -2.133 -14.328 -13.509 1.00 82.94 206 ASP A CA 1
ATOM 1595 C C . ASP A 1 206 ? -1.094 -14.109 -14.647 1.00 82.94 206 ASP A C 1
ATOM 1597 O O . ASP A 1 206 ? -1.330 -14.497 -15.785 1.00 82.94 206 ASP A O 1
ATOM 1601 N N . HIS A 1 207 ? 0.093 -13.561 -14.349 1.00 62.16 207 HIS A N 1
ATOM 1602 C CA . HIS A 1 207 ? 1.318 -13.563 -15.182 1.00 62.16 207 HIS A CA 1
ATOM 1603 C C . HIS A 1 207 ? 1.301 -12.967 -16.616 1.00 62.16 207 HIS A C 1
ATOM 1605 O O . HIS A 1 207 ? 2.340 -13.011 -17.273 1.00 62.16 207 HIS A O 1
ATOM 1611 N N . GLU A 1 208 ? 0.231 -12.334 -17.097 1.00 58.72 208 GLU A N 1
ATOM 1612 C CA . GLU A 1 208 ? 0.227 -11.674 -18.420 1.00 58.72 208 GLU A CA 1
ATOM 1613 C C . GLU A 1 208 ? 0.803 -10.238 -18.375 1.00 58.72 208 GLU A C 1
ATOM 1615 O O . GLU A 1 208 ? 0.058 -9.251 -18.361 1.00 58.72 208 GLU A O 1
ATOM 1620 N N . PHE A 1 209 ? 2.136 -10.102 -18.348 1.00 62.97 209 PHE A N 1
ATOM 1621 C CA . PHE A 1 209 ? 2.842 -8.808 -18.424 1.00 62.97 209 PHE A CA 1
ATOM 1622 C C . PHE A 1 209 ? 3.862 -8.754 -19.552 1.00 62.97 209 PHE A C 1
ATOM 1624 O O . PHE A 1 209 ? 4.587 -9.757 -19.727 1.00 62.97 209 PHE A O 1
#

Secondary structure (DSSP, 8-state):
--PPP-----------HHHHHHHHHHHHHHHHHHHHS---PPPSS-SS--TT----PPPHHHHHHHHHHHHHHHHHHHHHHHHHTS---HHHHHHHHHHHHHHHHHHHHHHHHHHHHTPPPP-S--HHHHHHHHHHHHHTT--SSS-HHHHHHHHHHHHHHHHHHHHHHHHHHHHHHHHH-S-HHHHHHHHHHHHHHHHHHHHHHS---

Radius of gyration: 25.54 Å; chains: 1; bounding box: 46×85×54 Å

pLDDT: mean 78.78, std 18.87, range [34.97, 97.62]

Sequence (209 aa):
MIQLPWWHGISRLRVSLRQFAWLLMAVGVAVCLLSGCGRRHATPFAEQPSPDLAVTTLDAQDITTIASVIQIQATITRGCELSLARPLPENLRLLVQDITDQQQSRGRDLAALVQLKNAPASEGLARHQEAWLAGLARSLTAAPDAAPDVTTDRVTAAVVSFHRTTQTEIFRWLRHAVDESRDPDVQAYAKRQIRGVANIRARLDDHEF

Foldseek 3Di:
DDDDDDPDDPPDPPCDPVNVVVVVVVVVVVVVVVVVVPPPPPQPPDPDPDPPLPLAAFDPVLLVLLQQLLQLLVLLLLLLVLLCVDDADPLLVVLSVLSNVLSVVLVVNSVVVCVSNVRDHHDHHDPVSVVLSVQLNVQLVPDPPDDPVVNRVSNSVSSLVSLLVSLVSSLVSLVCQLPPGPDVSSNVSSVVSNVSSVVSNVVSVVPPD